Protein AF-A0ABD1FEE2-F1 (afdb_monomer)

Foldseek 3Di:
DVVVVVVVVVVLVPDPDPVLVVLVVVLVVVLVVLLCVLLVLLVVLLCLLLVLLVVVVVPDPDPVVCVVDPSRDPDDDPDPCCSVVVVVSSVVVNVVSVVVSVVVSVVLSVLLVLLSVLLSLLLSLLVLLLCQPVDPDPDSPVSLVVSVVSLVVSLVSLVVVQVVCQQVLLVVLVVLLVQLLVLLLCCVVDDDPSSNVSSVSSNVSSLSSLQSNLASQASQQVSLLSSLVSLVNHPLVPDDPVSVVSSVVSNVVSNDGRGHHNHPPGTRHNVVSVVSVVVSVVVNVVVVVVVVD

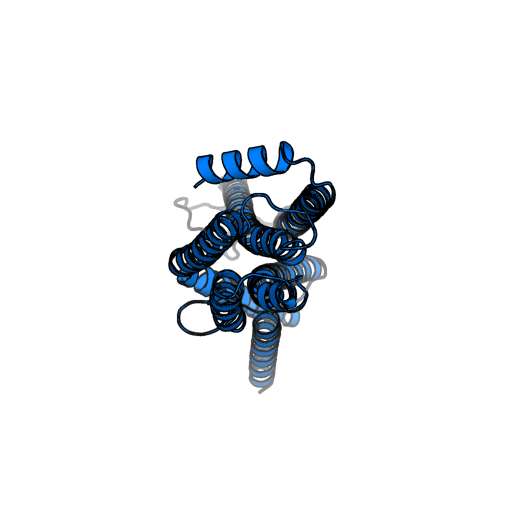Solvent-accessible surface area (backbone atoms only — not comparable to full-atom values): 15579 Å² total; per-residue (Å²): 108,69,72,59,51,52,53,53,48,49,53,53,69,70,45,87,54,60,68,59,47,51,52,50,53,50,49,52,51,48,50,51,51,53,40,48,52,53,43,48,39,51,49,52,30,51,50,42,50,53,48,50,39,51,53,53,56,78,66,48,92,55,64,70,56,58,80,81,41,65,75,81,63,89,71,93,67,98,62,93,60,57,69,86,40,45,71,60,53,52,52,51,51,54,49,51,52,51,51,52,53,51,52,52,41,52,54,50,41,50,52,49,46,53,31,45,50,53,20,45,53,34,49,48,48,23,54,56,43,37,50,38,67,74,58,96,60,96,54,64,61,64,55,48,51,53,54,50,51,54,51,51,52,50,55,51,48,52,50,50,50,28,73,73,39,13,60,59,48,33,50,50,53,51,51,43,46,52,51,37,34,51,34,57,50,51,64,74,72,62,87,48,72,69,58,49,55,34,41,52,34,46,40,52,34,39,52,50,52,46,46,54,53,16,43,32,30,31,43,24,25,55,27,36,34,45,37,25,57,18,52,73,68,18,47,50,87,85,48,56,71,68,56,41,54,52,52,51,53,52,34,64,52,20,70,57,62,51,64,35,34,33,47,98,77,47,66,41,22,55,66,50,36,54,50,48,52,51,51,32,51,51,51,46,53,54,52,54,56,61,74,75,108

Nearest PDB structures (foldseek):
  8v02-assembly1_D  TM=8.878E-01  e=2.868E-11  Aedes aegypti
  8z9z-assembly1_B  TM=7.670E-01  e=7.102E-09  Acyrthosiphon pisum
  8v00-assembly1_C  TM=7.796E-01  e=1.991E-08  Apocrypta bakeri
  7lid-assembly1_A  TM=8.614E-01  e=7.301E-08  Machilis hrabei
  8zdz-assembly1_A  TM=6.905E-01  e=7.931E-05  Drosophila mojavensis

Organism: Hypothenemus hampei (NCBI:txid57062)

Sequence (293 aa):
MFAHTMRNEEMIFSSDDYEIKAEYFRQAKYCRKVNILQCGSTTFSCVTFAAVALIQLFKADDMSIYKKQPFMHDIWYPFLSIENHMGVVVFTNLFVVCQGACFNSATQCTFIGLMIYSSMRFRLLHIKIKKFGLTPQENPLALLEELIVEHQDLLQFVKTLNERTKYVMLLEFLLNAVSLASGLLQLVMIKTITQLFSICAIILLQLIQIFVLAWSANEISVASLSIADAVATSNWIGQALMVKKLLLIVLMRAQVPVGLTAGPFFNMSTVTAVNTLKAAYTYVSFMMRNLQN

Radius of gyration: 25.37 Å; Cα contacts (8 Å, |Δi|>4): 247; chains: 1; bounding box: 64×36×79 Å

Mean predicted aligned error: 6.68 Å

pLDDT: mean 87.4, std 7.86, range [49.25, 95.94]

Secondary structure (DSSP, 8-state):
-HHHHHHHHHHHHHS--HHHHHHHHHHHHHHHHHHHHHHHHHHHHHHHHHHHHHHHHHT-S-GGGGGTS-SSS----S-S-SGGGHHHHHHHHHHHHHHHHHHHHHHHHHHHHHHHHHHHHHHHHHHHHHTTTTS--S-HHHHHHHHHHHHHHHHHHHHHHHHHHHHHHHHHHHHHHHHHHHHHHHHHT---HHHHHHHHHHHHHHHHHHHHHHHHHHHHHHHHHHHHHHHHHSS-TTS-HHHHHHHHHHHHHHTS----EETTTEE-SHHHHHHHHHHHHHHHHHHHHHHT-

InterPro domains:
  IPR004117 Olfactory receptor, insect [PF02949] (16-281)
  IPR004117 Olfactory receptor, insect [PTHR21137] (7-287)

Structure (mmCIF, N/CA/C/O backbone):
data_AF-A0ABD1FEE2-F1
#
_entry.id   AF-A0ABD1FEE2-F1
#
loop_
_atom_site.group_PDB
_atom_site.id
_atom_site.type_symbol
_atom_site.label_atom_id
_atom_site.label_alt_id
_atom_site.label_comp_id
_atom_site.label_asym_id
_atom_site.label_entity_id
_atom_site.label_seq_id
_atom_site.pdbx_PDB_ins_code
_atom_site.Cartn_x
_atom_site.Cartn_y
_atom_site.Cartn_z
_atom_site.occupancy
_atom_site.B_iso_or_equiv
_atom_site.auth_seq_id
_atom_site.auth_comp_id
_atom_site.auth_asym_id
_atom_site.auth_atom_id
_atom_site.pdbx_PDB_model_num
ATOM 1 N N . MET A 1 1 ? -21.126 -0.718 -0.052 1.00 55.97 1 MET A N 1
ATOM 2 C CA . MET A 1 1 ? -19.878 -0.151 0.510 1.00 55.97 1 MET A CA 1
ATOM 3 C C . MET A 1 1 ? -19.877 1.372 0.405 1.00 55.97 1 MET A C 1
ATOM 5 O O . MET A 1 1 ? -20.055 2.000 1.433 1.00 55.97 1 MET A O 1
ATOM 9 N N . PHE A 1 2 ? -19.824 1.969 -0.793 1.00 61.41 2 PHE A N 1
ATOM 10 C CA . PHE A 1 2 ? -19.803 3.436 -0.964 1.00 61.41 2 PHE A CA 1
ATOM 11 C C . PHE A 1 2 ? -20.973 4.191 -0.310 1.00 61.41 2 PHE A C 1
ATOM 13 O O . PHE A 1 2 ? -20.736 5.138 0.427 1.00 61.41 2 PHE A O 1
ATOM 20 N N . ALA A 1 3 ? -22.219 3.739 -0.485 1.00 66.81 3 ALA A N 1
ATOM 21 C CA . ALA A 1 3 ? -23.378 4.387 0.145 1.00 66.81 3 ALA A CA 1
ATOM 22 C C . ALA A 1 3 ? -23.333 4.360 1.688 1.00 66.81 3 ALA A C 1
ATOM 24 O O . ALA A 1 3 ? -23.773 5.297 2.345 1.00 66.81 3 ALA A O 1
ATOM 25 N N . HIS A 1 4 ? -22.765 3.299 2.267 1.00 69.06 4 HIS A N 1
ATOM 26 C CA . HIS A 1 4 ? -22.562 3.189 3.712 1.00 69.06 4 HIS A CA 1
ATOM 27 C C . HIS A 1 4 ? -21.450 4.138 4.187 1.00 69.06 4 HIS A C 1
ATOM 29 O O . HIS A 1 4 ? -21.591 4.798 5.209 1.00 69.06 4 HIS A O 1
ATOM 35 N N . THR A 1 5 ? -20.361 4.248 3.421 1.00 69.81 5 THR A N 1
ATOM 36 C CA . THR A 1 5 ? -19.283 5.209 3.689 1.00 69.81 5 THR A CA 1
ATOM 37 C C . THR A 1 5 ? -19.782 6.652 3.646 1.00 69.81 5 THR A C 1
ATOM 39 O O . THR A 1 5 ? -19.497 7.387 4.584 1.00 69.81 5 THR A O 1
ATOM 42 N N . MET A 1 6 ? -20.576 7.038 2.638 1.00 73.88 6 MET A N 1
ATOM 43 C CA . MET A 1 6 ? -21.118 8.402 2.554 1.00 73.88 6 MET A CA 1
ATOM 44 C C . MET A 1 6 ? -22.042 8.732 3.724 1.00 73.88 6 MET A C 1
ATOM 46 O O . MET A 1 6 ? -21.909 9.797 4.310 1.00 73.88 6 MET A O 1
ATOM 50 N N . ARG A 1 7 ? -22.916 7.801 4.127 1.00 75.75 7 ARG A N 1
ATOM 51 C CA . ARG A 1 7 ? -23.780 8.000 5.299 1.00 75.75 7 ARG A CA 1
ATOM 52 C C . ARG A 1 7 ? -22.965 8.213 6.576 1.00 75.75 7 ARG A C 1
ATOM 54 O O . ARG A 1 7 ? -23.287 9.079 7.379 1.00 75.75 7 ARG A O 1
ATOM 61 N N . ASN A 1 8 ? -21.892 7.444 6.760 1.00 73.56 8 ASN A N 1
ATOM 62 C CA . ASN A 1 8 ? -21.007 7.615 7.910 1.00 73.56 8 ASN A CA 1
ATOM 63 C C . ASN A 1 8 ? -20.266 8.955 7.875 1.00 73.56 8 ASN A C 1
ATOM 65 O O . ASN A 1 8 ? -20.105 9.583 8.916 1.00 73.56 8 ASN A O 1
ATOM 69 N N . GLU A 1 9 ? -19.826 9.398 6.699 1.00 77.50 9 GLU A N 1
ATOM 70 C CA . GLU A 1 9 ? -19.212 10.715 6.534 1.00 77.50 9 GLU A CA 1
ATOM 71 C C . GLU A 1 9 ? -20.209 11.838 6.826 1.00 77.50 9 GLU A C 1
ATOM 73 O O . GLU A 1 9 ? -19.878 12.745 7.585 1.00 77.50 9 GLU A O 1
ATOM 78 N N . GLU A 1 10 ? -21.443 11.749 6.324 1.00 78.38 10 GLU A N 1
ATOM 79 C CA . GLU A 1 10 ? -22.521 12.691 6.647 1.00 78.38 10 GLU A CA 1
ATOM 80 C C . GLU A 1 10 ? -22.760 12.772 8.158 1.00 78.38 10 GLU A C 1
ATOM 82 O O . GLU A 1 10 ? -22.791 13.877 8.696 1.00 78.38 10 GLU A O 1
ATOM 87 N N . MET A 1 11 ? -22.817 11.631 8.858 1.00 77.69 11 MET A N 1
ATOM 88 C CA . MET A 1 11 ? -22.951 11.596 10.322 1.00 77.69 11 MET A CA 1
ATOM 89 C C . MET A 1 11 ? -21.762 12.248 11.045 1.00 77.69 11 MET A C 1
ATOM 91 O O . MET A 1 11 ? -21.938 12.955 12.038 1.00 77.69 11 MET A O 1
ATOM 95 N N . ILE A 1 12 ? -20.536 12.048 10.554 1.00 78.62 12 ILE A N 1
ATOM 96 C CA . ILE A 1 12 ? -19.337 12.696 11.110 1.00 78.62 12 ILE A CA 1
ATOM 97 C C . ILE A 1 12 ? -19.406 14.214 10.897 1.00 78.62 12 ILE A C 1
ATOM 99 O O . ILE A 1 12 ? -19.104 14.983 11.814 1.00 78.62 12 ILE A O 1
ATOM 103 N N . PHE A 1 13 ? -19.828 14.667 9.715 1.00 76.75 13 PHE A N 1
ATOM 104 C CA . PHE A 1 13 ? -19.949 16.090 9.402 1.00 76.75 13 PHE A CA 1
ATOM 105 C C . PHE A 1 13 ? -21.094 16.773 10.151 1.00 76.75 13 PHE A C 1
ATOM 107 O O . PHE A 1 13 ? -20.938 17.937 10.533 1.00 76.75 13 PHE A O 1
ATOM 114 N N . SER A 1 14 ? -22.192 16.059 10.405 1.00 74.75 14 SER A N 1
ATOM 115 C CA . SER A 1 14 ? -23.328 16.555 11.183 1.00 74.75 14 SER A CA 1
ATOM 116 C C . SER A 1 14 ? -23.090 16.525 12.693 1.00 74.75 14 SER A C 1
ATOM 118 O O . SER A 1 14 ? -23.795 17.219 13.412 1.00 74.75 14 SER A O 1
ATOM 120 N N . SER A 1 15 ? -22.122 15.746 13.191 1.00 76.06 15 SER A N 1
ATOM 121 C CA . SER A 1 15 ? -21.786 15.721 14.624 1.00 76.06 15 SER A CA 1
ATOM 122 C C . SER A 1 15 ? -21.171 17.049 15.089 1.00 76.06 15 SER A C 1
ATOM 124 O O . SER A 1 15 ? -20.409 17.662 14.348 1.00 76.06 15 SER A O 1
ATOM 126 N N . ASP A 1 16 ? -21.434 17.500 16.315 1.00 75.44 16 ASP A N 1
ATOM 127 C CA . ASP A 1 16 ? -20.824 18.731 16.864 1.00 75.44 16 ASP A CA 1
ATOM 128 C C . ASP A 1 16 ? -19.404 18.515 17.429 1.00 75.44 16 ASP A C 1
ATOM 130 O O . ASP A 1 16 ? -18.725 19.454 17.851 1.00 75.44 16 ASP A O 1
ATOM 134 N N . ASP A 1 17 ? -18.902 17.278 17.396 1.00 83.12 17 ASP A N 1
ATOM 135 C CA . ASP A 1 17 ? -17.609 16.903 17.963 1.00 83.12 17 ASP A CA 1
ATOM 136 C C . ASP A 1 17 ? -16.425 17.398 17.109 1.00 83.12 17 ASP A C 1
ATOM 138 O O . ASP A 1 17 ? -15.971 16.744 16.162 1.00 83.12 17 ASP A O 1
ATOM 142 N N . TYR A 1 18 ? -15.857 18.545 17.497 1.00 86.75 18 TYR A N 1
ATOM 143 C CA . TYR A 1 18 ? -14.692 19.142 16.830 1.00 86.75 18 TYR A CA 1
ATOM 144 C C . TYR A 1 18 ? -13.496 18.181 16.726 1.00 86.75 18 TYR A C 1
ATOM 146 O O . TYR A 1 18 ? -12.835 18.126 15.691 1.00 86.75 18 TYR A O 1
ATOM 154 N N . GLU A 1 19 ? -13.225 17.393 17.770 1.00 88.69 1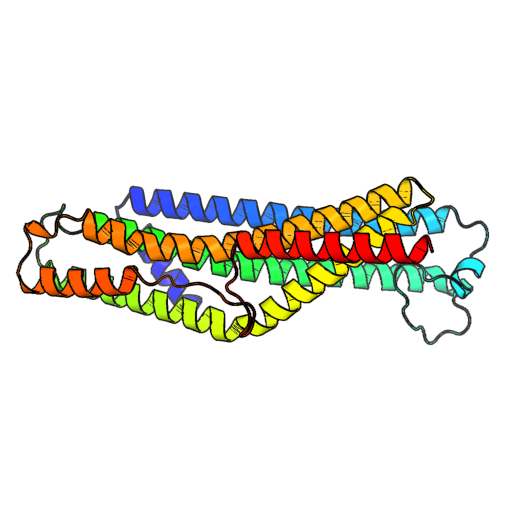9 GLU A N 1
ATOM 155 C CA . GLU A 1 19 ? -12.088 16.460 17.803 1.00 88.69 19 GLU A CA 1
ATOM 156 C C . GLU A 1 19 ? -12.212 15.345 16.751 1.00 88.69 19 GLU A C 1
ATOM 158 O O . GLU A 1 19 ? -11.232 15.014 16.082 1.00 88.69 19 GLU A O 1
ATOM 163 N N . ILE A 1 20 ? -13.426 14.819 16.541 1.00 88.12 20 ILE A N 1
ATOM 164 C CA . ILE A 1 20 ? -13.706 13.780 15.536 1.00 88.12 20 ILE A CA 1
ATOM 165 C C . ILE A 1 20 ? -13.505 14.357 14.130 1.00 88.12 20 ILE A C 1
ATOM 167 O O . ILE A 1 20 ? -12.818 13.751 13.304 1.00 88.12 20 ILE A O 1
ATOM 171 N N . LYS A 1 21 ? -14.030 15.564 13.868 1.00 88.94 21 LYS A N 1
ATOM 172 C CA . LYS A 1 21 ? -13.824 16.263 12.587 1.00 88.94 21 LYS A CA 1
ATOM 173 C C . LYS A 1 21 ? -12.347 16.556 12.336 1.00 88.94 21 LYS A C 1
ATOM 175 O O . LYS A 1 21 ? -11.855 16.328 11.230 1.00 88.94 21 LYS A O 1
ATOM 180 N N . ALA A 1 22 ? -11.628 17.045 13.345 1.00 90.75 22 ALA A N 1
ATOM 181 C CA . ALA A 1 22 ? -10.211 17.374 13.232 1.00 90.75 22 ALA A CA 1
ATOM 182 C C . ALA A 1 22 ? -9.365 16.138 12.886 1.00 90.75 22 ALA A C 1
ATOM 184 O O . ALA A 1 22 ? -8.540 16.207 11.968 1.00 90.75 22 ALA A O 1
ATOM 185 N N . GLU A 1 23 ? -9.597 15.003 13.554 1.00 90.50 23 GLU A N 1
ATOM 186 C CA . GLU A 1 23 ? -8.889 13.753 13.253 1.00 90.50 23 GLU A CA 1
ATOM 187 C C . GLU A 1 23 ? -9.256 13.218 11.860 1.00 90.50 23 GLU A C 1
ATOM 189 O O . GLU A 1 23 ? -8.364 12.835 11.100 1.00 90.50 23 GLU A O 1
ATOM 194 N N . TYR A 1 24 ? -10.530 13.289 11.459 1.00 91.06 24 TYR A N 1
ATOM 195 C CA . TYR A 1 24 ? -10.954 12.926 10.102 1.00 91.06 24 TYR A CA 1
ATOM 196 C C . TYR A 1 24 ? -10.220 13.749 9.033 1.00 91.06 24 TYR A C 1
ATOM 198 O O . TYR A 1 24 ? -9.593 13.192 8.128 1.00 91.06 24 TYR A O 1
ATOM 206 N N . PHE A 1 25 ? -10.212 15.082 9.156 1.00 91.62 25 PHE A N 1
ATOM 207 C CA . PHE A 1 25 ? -9.509 15.953 8.208 1.00 91.62 25 PHE A CA 1
ATOM 208 C C . PHE A 1 25 ? -7.998 15.722 8.208 1.00 91.62 25 PHE A C 1
ATOM 210 O O . PHE A 1 25 ? -7.358 15.825 7.155 1.00 91.62 25 PHE A O 1
ATOM 217 N N . ARG A 1 26 ? -7.406 15.406 9.364 1.00 93.75 26 ARG A N 1
ATOM 218 C CA . ARG A 1 26 ? -5.988 15.051 9.469 1.00 93.75 26 ARG A CA 1
ATOM 219 C C . ARG A 1 26 ? -5.683 13.784 8.673 1.00 93.75 26 ARG A C 1
ATOM 221 O O . ARG A 1 26 ? -4.753 13.805 7.864 1.00 93.75 26 ARG A O 1
ATOM 228 N N . GLN A 1 27 ? -6.475 12.728 8.847 1.00 92.88 27 GLN A N 1
ATOM 229 C CA . GLN A 1 27 ? -6.306 11.463 8.124 1.00 92.88 27 GLN A CA 1
ATOM 230 C C . GLN A 1 27 ? -6.594 11.609 6.625 1.00 92.88 27 GLN A C 1
ATOM 232 O O . GLN A 1 27 ? -5.844 11.085 5.804 1.00 92.88 27 GLN A O 1
ATOM 237 N N . ALA A 1 28 ? -7.594 12.402 6.236 1.00 91.69 28 ALA A N 1
ATOM 238 C CA . ALA A 1 28 ? -7.873 12.699 4.831 1.00 91.69 28 ALA A CA 1
ATOM 239 C C . ALA A 1 28 ? -6.706 13.445 4.155 1.00 91.69 28 ALA A C 1
ATOM 241 O O . ALA A 1 28 ? -6.273 13.083 3.057 1.00 91.69 28 ALA A O 1
ATOM 242 N N . LYS A 1 29 ? -6.129 14.453 4.828 1.00 94.56 29 LYS A N 1
ATOM 243 C CA . LYS A 1 29 ? -4.922 15.153 4.349 1.00 94.56 29 LYS A CA 1
ATOM 244 C C . LYS A 1 29 ? -3.721 14.213 4.267 1.00 94.56 29 LYS A C 1
ATOM 246 O O . LYS A 1 29 ? -2.945 14.317 3.319 1.00 94.56 29 LYS A O 1
ATOM 251 N N . TYR A 1 30 ? -3.564 13.316 5.239 1.00 94.38 30 TYR A N 1
ATOM 252 C CA . TYR A 1 30 ? -2.508 12.308 5.237 1.00 94.38 30 TYR A CA 1
ATOM 253 C C . TYR A 1 30 ? -2.651 11.347 4.048 1.00 94.38 30 TYR A C 1
ATOM 255 O O . TYR A 1 30 ? -1.721 11.243 3.252 1.00 94.38 30 TYR A O 1
ATOM 263 N N . CYS A 1 31 ? -3.835 10.763 3.846 1.00 95.00 31 CYS A N 1
ATOM 264 C CA . CYS A 1 31 ? -4.156 9.909 2.699 1.00 95.00 31 CYS A CA 1
ATOM 265 C C . CYS A 1 31 ? -3.844 10.603 1.367 1.00 95.00 31 CYS A C 1
ATOM 267 O O . CYS A 1 31 ? -3.144 10.054 0.516 1.00 95.00 31 CYS A O 1
ATOM 269 N N . ARG A 1 32 ? -4.269 11.865 1.214 1.00 94.94 32 ARG A N 1
ATOM 270 C CA . ARG A 1 32 ? -3.968 12.663 0.019 1.00 94.94 32 ARG A CA 1
ATOM 271 C C . ARG A 1 32 ? -2.463 12.838 -0.193 1.00 94.94 32 ARG A C 1
ATOM 273 O O . ARG A 1 32 ? -2.001 12.679 -1.317 1.00 94.94 32 ARG A O 1
ATOM 280 N N . LYS A 1 33 ? -1.694 13.160 0.852 1.00 95.44 33 LYS A N 1
ATOM 281 C CA . LYS A 1 33 ? -0.232 13.318 0.746 1.00 95.44 33 LYS A CA 1
ATOM 282 C C . LYS A 1 33 ? 0.457 12.016 0.344 1.00 95.44 33 LYS A C 1
ATOM 284 O O . LYS A 1 33 ? 1.310 12.050 -0.536 1.00 95.44 33 LYS A O 1
ATOM 289 N N . VAL A 1 34 ? 0.073 10.892 0.949 1.00 95.38 34 VAL A N 1
ATOM 290 C CA . VAL A 1 34 ? 0.635 9.570 0.630 1.00 95.38 34 VAL A CA 1
ATOM 291 C C . VAL A 1 34 ? 0.320 9.181 -0.817 1.00 95.38 34 VAL A C 1
ATOM 293 O O . VAL A 1 34 ? 1.223 8.790 -1.550 1.00 95.38 34 VAL A O 1
ATOM 296 N N . ASN A 1 35 ? -0.920 9.377 -1.272 1.00 94.38 35 ASN A N 1
ATOM 297 C CA . ASN A 1 35 ? -1.301 9.085 -2.656 1.00 94.38 35 ASN A CA 1
ATOM 298 C C . ASN A 1 35 ? -0.616 10.015 -3.670 1.00 94.38 35 ASN A C 1
ATOM 300 O O . ASN A 1 35 ? -0.200 9.556 -4.730 1.00 94.38 35 ASN A O 1
ATOM 304 N N . ILE A 1 36 ? -0.438 11.304 -3.350 1.00 94.75 36 ILE A N 1
ATOM 305 C CA . ILE A 1 36 ? 0.334 12.230 -4.198 1.00 94.75 36 ILE A CA 1
ATOM 306 C C . ILE A 1 36 ? 1.795 11.788 -4.285 1.00 94.75 36 ILE A C 1
ATOM 308 O O . ILE A 1 36 ? 2.352 11.781 -5.378 1.00 94.75 36 ILE A O 1
ATOM 312 N N . LEU A 1 37 ? 2.408 11.395 -3.163 1.00 94.25 37 LEU A N 1
ATOM 313 C CA . LEU A 1 37 ? 3.778 10.882 -3.145 1.00 94.25 37 LEU A CA 1
ATOM 314 C C . LEU A 1 37 ? 3.909 9.634 -4.028 1.00 94.25 37 LEU A C 1
ATOM 316 O O . LEU A 1 37 ? 4.824 9.560 -4.842 1.00 94.25 37 LEU A O 1
ATOM 320 N N . GLN A 1 38 ? 2.975 8.692 -3.898 1.00 92.25 38 GLN A N 1
ATOM 321 C CA . GLN A 1 38 ? 2.964 7.434 -4.644 1.00 92.25 38 GLN A CA 1
ATOM 322 C C . GLN A 1 38 ? 2.735 7.634 -6.151 1.00 92.25 38 GLN A C 1
ATOM 324 O O . GLN A 1 38 ? 3.416 7.036 -6.986 1.00 92.25 38 GLN A O 1
ATOM 329 N N . CYS A 1 39 ? 1.777 8.484 -6.518 1.00 93.88 39 CYS A N 1
ATOM 330 C CA . CYS A 1 39 ? 1.505 8.812 -7.915 1.00 93.88 39 CYS A CA 1
ATOM 331 C C . CYS A 1 39 ? 2.668 9.612 -8.526 1.00 93.88 39 CYS A C 1
ATOM 333 O O . CYS A 1 39 ? 3.107 9.332 -9.642 1.00 93.88 39 CYS A O 1
ATOM 335 N N . GLY A 1 40 ? 3.226 10.559 -7.765 1.00 93.62 40 GLY A N 1
ATOM 336 C CA . GLY A 1 40 ? 4.375 11.365 -8.168 1.00 93.62 40 GLY A CA 1
ATOM 337 C C . GLY A 1 40 ? 5.635 10.531 -8.390 1.00 93.62 40 GLY A C 1
ATOM 338 O O . GLY A 1 40 ? 6.293 10.702 -9.413 1.00 93.62 40 GLY A O 1
ATOM 339 N N . SER A 1 41 ? 5.945 9.585 -7.497 1.00 92.50 41 SER A N 1
ATOM 340 C CA . SER A 1 41 ? 7.095 8.685 -7.658 1.00 92.50 41 SER A CA 1
ATOM 341 C C . SER A 1 41 ? 6.932 7.763 -8.868 1.00 92.50 41 SER A C 1
ATOM 343 O O . SER A 1 41 ? 7.877 7.591 -9.640 1.00 92.50 41 SER A O 1
ATOM 345 N N . THR A 1 42 ? 5.726 7.226 -9.083 1.00 92.31 42 THR A N 1
ATOM 346 C CA . THR A 1 42 ? 5.422 6.361 -10.236 1.00 92.31 42 THR A CA 1
ATOM 347 C C . THR A 1 42 ? 5.541 7.139 -11.547 1.00 92.31 42 THR A C 1
ATOM 349 O O . THR A 1 42 ? 6.190 6.680 -12.486 1.00 92.31 42 THR A O 1
ATOM 352 N N . THR A 1 43 ? 4.992 8.357 -11.591 1.00 92.19 43 THR A N 1
ATOM 353 C CA . THR A 1 43 ? 5.080 9.247 -12.759 1.00 92.19 43 THR A CA 1
ATOM 354 C C . THR A 1 43 ? 6.525 9.643 -13.041 1.00 92.19 43 THR A C 1
ATOM 356 O O . THR A 1 43 ? 6.968 9.559 -14.182 1.00 92.19 43 THR A O 1
ATOM 359 N N . PHE A 1 44 ? 7.291 10.012 -12.010 1.00 93.06 44 PHE A N 1
ATOM 360 C CA . PHE A 1 44 ? 8.703 10.357 -12.153 1.00 93.06 44 PHE A CA 1
ATOM 361 C C . PHE A 1 44 ? 9.505 9.197 -12.751 1.00 93.06 44 PHE A C 1
ATOM 363 O O . PHE A 1 44 ? 10.181 9.390 -13.757 1.00 93.06 44 PHE A O 1
ATOM 370 N N . SER A 1 45 ? 9.374 7.983 -12.207 1.00 91.38 45 SER A N 1
ATOM 371 C CA . SER A 1 45 ? 10.076 6.804 -12.733 1.00 91.38 45 SER A CA 1
ATOM 372 C C . SER A 1 45 ? 9.649 6.432 -14.157 1.00 91.38 45 SER A C 1
ATOM 374 O O . SER A 1 45 ? 10.463 5.957 -14.945 1.00 91.38 45 SER A O 1
ATOM 376 N N . CYS A 1 46 ? 8.374 6.622 -14.497 1.00 90.88 46 CYS A N 1
ATOM 377 C CA . CYS A 1 46 ? 7.854 6.376 -15.840 1.00 90.88 46 CYS A CA 1
ATOM 378 C C . CYS A 1 46 ? 8.444 7.366 -16.855 1.00 90.88 46 CYS A C 1
ATOM 380 O O . CYS A 1 46 ? 8.884 6.978 -17.937 1.00 90.88 46 CYS A O 1
ATOM 382 N N . VAL A 1 47 ? 8.487 8.650 -16.490 1.00 91.12 47 VAL A N 1
ATOM 383 C CA . VAL A 1 47 ? 9.046 9.715 -17.329 1.00 91.12 47 VAL A CA 1
ATOM 384 C C . VAL A 1 47 ? 10.546 9.524 -17.523 1.00 91.12 47 VAL A C 1
ATOM 386 O O . VAL A 1 47 ? 11.023 9.689 -18.641 1.00 91.12 47 VAL A O 1
ATOM 389 N N . THR A 1 48 ? 11.299 9.140 -16.487 1.00 90.00 48 THR A N 1
ATOM 390 C CA . THR A 1 48 ? 12.743 8.890 -16.631 1.00 90.00 48 THR A CA 1
ATOM 391 C C . THR A 1 48 ? 13.030 7.711 -17.553 1.00 90.00 48 THR A C 1
ATOM 393 O O . THR A 1 48 ? 13.878 7.837 -18.438 1.00 90.00 48 THR A O 1
ATOM 396 N N . PHE A 1 49 ? 12.284 6.611 -17.412 1.00 87.25 49 PHE A N 1
ATOM 397 C CA . PHE A 1 49 ? 12.402 5.448 -18.292 1.00 87.25 49 PHE A CA 1
ATOM 398 C C . PHE A 1 49 ? 12.102 5.809 -19.755 1.00 87.25 49 PHE A C 1
ATOM 400 O O . PHE A 1 49 ? 12.907 5.524 -20.645 1.00 87.25 49 PHE A O 1
ATOM 407 N N . ALA A 1 50 ? 10.995 6.518 -20.001 1.00 89.25 50 ALA A N 1
ATOM 408 C CA . ALA A 1 50 ? 10.622 6.952 -21.344 1.00 89.25 50 ALA A CA 1
ATOM 409 C C . ALA A 1 50 ? 11.633 7.947 -21.944 1.00 89.25 50 ALA A C 1
ATOM 411 O O . ALA A 1 50 ? 12.014 7.827 -23.109 1.00 89.25 50 ALA A O 1
ATOM 412 N N . ALA A 1 51 ? 12.108 8.908 -21.146 1.00 89.44 51 ALA A N 1
ATOM 413 C CA . ALA A 1 51 ? 13.073 9.913 -21.580 1.00 89.44 51 ALA A CA 1
ATOM 414 C C . ALA A 1 51 ? 14.416 9.287 -21.970 1.00 89.44 51 ALA A C 1
ATOM 416 O O . ALA A 1 51 ? 14.980 9.657 -22.998 1.00 89.44 51 ALA A O 1
ATOM 417 N N . VAL A 1 52 ? 14.926 8.320 -21.198 1.00 87.56 52 VAL A N 1
ATOM 418 C CA . VAL A 1 52 ? 16.186 7.647 -21.544 1.00 87.56 52 VAL A CA 1
ATOM 419 C C . VAL A 1 52 ? 16.063 6.866 -22.842 1.00 87.56 52 VAL A C 1
ATOM 421 O O . VAL A 1 52 ? 16.954 6.978 -23.679 1.00 87.56 52 VAL A O 1
ATOM 424 N N . ALA A 1 53 ? 14.966 6.146 -23.061 1.00 85.56 53 ALA A N 1
ATOM 425 C CA . ALA A 1 53 ? 14.751 5.439 -24.320 1.00 85.56 53 ALA A CA 1
ATOM 426 C C . ALA A 1 53 ? 14.647 6.392 -25.525 1.00 85.56 53 ALA A C 1
ATOM 428 O O . ALA A 1 53 ? 15.259 6.139 -26.561 1.00 85.56 53 ALA A O 1
ATOM 429 N N . LEU A 1 54 ? 13.969 7.536 -25.379 1.00 86.94 54 LEU A N 1
ATOM 430 C CA . LEU A 1 54 ? 13.925 8.565 -26.424 1.00 86.94 54 LEU A CA 1
ATOM 431 C C . LEU A 1 54 ? 15.305 9.181 -26.694 1.00 86.94 54 LEU A C 1
ATOM 433 O O . LEU A 1 54 ? 15.668 9.375 -27.849 1.00 86.94 54 LEU A O 1
ATOM 437 N N . ILE A 1 55 ? 16.108 9.448 -25.659 1.00 87.00 55 ILE A N 1
ATOM 438 C CA . ILE A 1 55 ? 17.485 9.941 -25.832 1.00 87.00 55 ILE A CA 1
ATOM 439 C C . ILE A 1 55 ? 18.337 8.921 -26.597 1.00 87.00 55 ILE A C 1
ATOM 441 O O . ILE A 1 55 ? 19.137 9.323 -27.439 1.00 87.00 55 ILE A O 1
ATOM 445 N N . GLN A 1 56 ? 18.176 7.623 -26.322 1.00 82.62 56 GLN A N 1
ATOM 446 C CA . GLN A 1 56 ? 18.868 6.573 -27.078 1.00 82.62 56 GLN A CA 1
ATOM 447 C C . GLN A 1 56 ? 18.399 6.533 -28.539 1.00 82.62 56 GLN A C 1
ATOM 449 O O . GLN A 1 56 ? 19.237 6.360 -29.415 1.00 82.62 56 GLN A O 1
ATOM 454 N N . LEU A 1 57 ? 17.108 6.781 -28.810 1.00 84.31 57 LEU A N 1
ATOM 455 C CA . LEU A 1 57 ? 16.583 6.906 -30.178 1.00 84.31 57 LEU A CA 1
ATOM 456 C C . LEU A 1 57 ? 17.252 8.037 -30.948 1.00 84.31 57 LEU A C 1
ATOM 458 O O . LEU A 1 57 ? 17.731 7.835 -32.055 1.00 84.31 57 LEU A O 1
ATOM 462 N N . PHE A 1 58 ? 17.278 9.235 -30.360 1.00 84.31 58 PHE A N 1
ATOM 463 C CA . PHE A 1 58 ? 17.810 10.426 -31.023 1.00 84.31 58 PHE A CA 1
ATOM 464 C C . PHE A 1 58 ? 19.327 10.370 -31.221 1.00 84.31 58 PHE A C 1
ATOM 466 O O . PHE A 1 58 ? 19.851 11.096 -32.058 1.00 84.31 58 PHE A O 1
ATOM 473 N N . LYS A 1 59 ? 20.030 9.536 -30.448 1.00 82.69 59 LYS A N 1
ATOM 474 C CA . LYS A 1 59 ? 21.471 9.290 -30.592 1.00 82.69 59 LYS A CA 1
ATOM 475 C C . LYS A 1 59 ? 21.806 8.121 -31.519 1.00 82.69 59 LYS A C 1
ATOM 477 O O . LYS A 1 59 ? 22.987 7.891 -31.762 1.00 82.69 59 LYS A O 1
ATOM 482 N N . ALA A 1 60 ? 20.820 7.355 -31.978 1.00 79.75 60 ALA A N 1
ATOM 483 C CA . ALA A 1 60 ? 21.068 6.229 -32.863 1.00 79.75 60 ALA A CA 1
ATOM 484 C C . ALA A 1 60 ? 21.339 6.737 -34.287 1.00 79.75 60 ALA A C 1
ATOM 486 O O . ALA A 1 60 ? 20.427 7.212 -34.958 1.00 79.75 60 ALA A O 1
ATOM 487 N N . ASP A 1 61 ? 22.588 6.613 -34.745 1.00 72.00 61 ASP A N 1
ATOM 488 C CA . ASP A 1 61 ? 22.977 6.945 -36.125 1.00 72.00 61 ASP A CA 1
ATOM 489 C C . ASP A 1 61 ? 22.362 5.976 -37.157 1.00 72.00 61 ASP A C 1
ATOM 491 O O . ASP A 1 61 ? 22.136 6.355 -38.304 1.00 72.00 61 ASP A O 1
ATOM 495 N N . ASP A 1 62 ? 22.060 4.734 -36.751 1.00 76.06 62 ASP A N 1
ATOM 496 C CA . ASP A 1 62 ? 21.402 3.721 -37.583 1.00 76.06 62 ASP A CA 1
ATOM 497 C C . ASP A 1 62 ? 20.274 3.014 -36.810 1.00 76.06 62 ASP A C 1
ATOM 499 O O . ASP A 1 62 ? 20.468 2.466 -35.720 1.00 76.06 62 ASP A O 1
ATOM 503 N N . MET A 1 63 ? 19.080 2.993 -37.403 1.00 72.19 63 MET A N 1
ATOM 504 C CA . MET A 1 63 ? 17.887 2.358 -36.837 1.00 72.19 63 MET A CA 1
ATOM 505 C C . MET A 1 63 ? 17.949 0.825 -36.863 1.00 72.19 63 MET A C 1
ATOM 507 O O . MET A 1 63 ? 17.165 0.171 -36.170 1.00 72.19 63 MET A O 1
ATOM 511 N N . SER A 1 64 ? 18.900 0.235 -37.595 1.00 71.94 64 SER A N 1
ATOM 512 C CA . SER A 1 64 ? 19.110 -1.218 -37.640 1.00 71.94 64 SER A CA 1
ATOM 513 C C . SER A 1 64 ? 19.492 -1.836 -36.288 1.00 71.94 64 SER A C 1
ATOM 515 O O . SER A 1 64 ? 19.278 -3.032 -36.059 1.00 71.94 64 SER A O 1
ATOM 517 N N . ILE A 1 65 ? 19.963 -1.017 -35.339 1.00 74.50 65 ILE A N 1
ATOM 518 C CA . ILE A 1 65 ? 20.225 -1.411 -33.946 1.00 74.50 65 ILE A CA 1
ATOM 519 C C . ILE A 1 65 ? 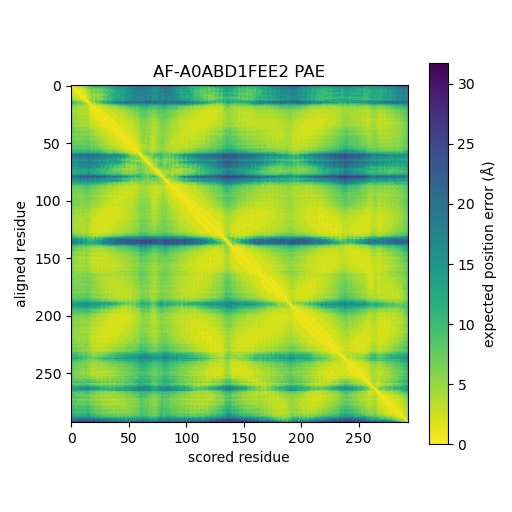18.965 -2.019 -33.307 1.00 74.50 65 ILE A C 1
ATOM 521 O O . ILE A 1 65 ? 19.058 -3.011 -32.576 1.00 74.50 65 ILE A O 1
ATOM 525 N N . TYR A 1 66 ? 17.779 -1.508 -33.655 1.00 73.44 66 TYR A N 1
ATOM 526 C CA . TYR A 1 66 ? 16.504 -1.953 -33.088 1.00 73.44 66 TYR A CA 1
ATOM 527 C C . TYR A 1 66 ? 15.979 -3.283 -33.647 1.00 73.44 66 TYR A C 1
ATOM 529 O O . TYR A 1 66 ? 14.987 -3.809 -33.148 1.00 73.44 66 TYR A O 1
ATOM 537 N N . LYS A 1 67 ? 16.668 -3.893 -34.624 1.00 69.50 67 LYS A N 1
ATOM 538 C CA . LYS A 1 67 ? 16.463 -5.314 -34.964 1.00 69.50 67 LYS A CA 1
ATOM 539 C C . LYS A 1 67 ? 17.081 -6.257 -33.931 1.00 69.50 67 LYS A C 1
ATOM 541 O O . LYS A 1 67 ? 16.650 -7.400 -33.825 1.00 69.50 67 LYS A O 1
ATOM 546 N N . LYS A 1 68 ? 18.121 -5.810 -33.214 1.00 71.25 68 LYS A N 1
ATOM 547 C CA . LYS A 1 68 ? 18.859 -6.617 -32.224 1.00 71.25 68 LYS A CA 1
ATOM 548 C C . LYS A 1 68 ? 18.553 -6.223 -30.782 1.00 71.25 68 LYS A C 1
ATOM 550 O O . LYS A 1 68 ? 18.725 -7.052 -29.894 1.00 71.25 68 LYS A O 1
ATOM 555 N N . GLN A 1 69 ? 18.156 -4.974 -30.540 1.00 72.12 69 GLN A N 1
ATOM 556 C CA . GLN A 1 69 ? 17.862 -4.455 -29.205 1.00 72.12 69 GLN A CA 1
ATOM 557 C C . GLN A 1 69 ? 16.448 -3.862 -29.145 1.00 72.12 69 GLN A C 1
ATOM 559 O O . GLN A 1 69 ? 16.095 -3.063 -30.010 1.00 72.12 69 GLN A O 1
ATOM 564 N N . PRO A 1 70 ? 15.636 -4.196 -28.128 1.00 74.56 70 PRO A N 1
ATOM 565 C CA . PRO A 1 70 ? 14.301 -3.624 -27.991 1.00 74.56 70 PRO A CA 1
ATOM 566 C C . PRO A 1 70 ? 14.358 -2.133 -27.619 1.00 74.56 70 PRO A C 1
ATOM 568 O O . PRO A 1 70 ? 15.219 -1.697 -26.856 1.00 74.56 70 PRO A O 1
ATOM 571 N N . PHE A 1 71 ? 13.409 -1.349 -28.144 1.00 68.69 71 PHE A N 1
ATOM 572 C CA . PHE A 1 71 ? 13.353 0.110 -27.978 1.00 68.69 71 PHE A CA 1
ATOM 573 C C . PHE A 1 71 ? 12.989 0.561 -26.544 1.00 68.69 71 PHE A C 1
ATOM 575 O O . PHE A 1 71 ? 13.434 1.615 -26.098 1.00 68.69 71 PHE A O 1
ATOM 582 N N . MET A 1 72 ? 12.226 -0.250 -25.802 1.00 79.19 72 MET A N 1
ATOM 583 C CA . MET A 1 72 ? 11.908 -0.081 -24.370 1.00 79.19 72 MET A CA 1
ATOM 584 C C . MET A 1 72 ? 11.518 -1.430 -23.768 1.00 79.19 72 MET A C 1
ATOM 586 O O . MET A 1 72 ? 12.136 -1.923 -22.825 1.00 79.19 72 MET A O 1
ATOM 590 N N . HIS A 1 73 ? 10.485 -2.024 -24.360 1.00 79.94 73 HIS A N 1
ATOM 591 C CA . HIS A 1 73 ? 9.994 -3.352 -24.056 1.00 79.94 73 HIS A CA 1
ATOM 592 C C . HIS A 1 73 ? 10.211 -4.248 -25.264 1.00 79.94 73 HIS A C 1
ATOM 594 O O . HIS A 1 73 ? 10.143 -3.797 -26.411 1.00 79.94 73 HIS A O 1
ATOM 600 N N . ASP A 1 74 ? 10.470 -5.521 -24.994 1.00 80.62 74 ASP A N 1
ATOM 601 C CA . ASP A 1 74 ? 10.508 -6.535 -26.034 1.00 80.62 74 ASP A CA 1
ATOM 602 C C . ASP A 1 74 ? 9.066 -6.926 -26.379 1.00 80.62 74 ASP A C 1
ATOM 604 O O . ASP A 1 74 ? 8.432 -7.728 -25.692 1.00 80.62 74 ASP A O 1
ATOM 608 N N . ILE A 1 75 ? 8.501 -6.233 -27.370 1.00 82.88 75 ILE A N 1
ATOM 609 C CA . ILE A 1 75 ? 7.135 -6.440 -27.851 1.00 82.88 75 ILE A CA 1
ATOM 610 C C . ILE A 1 75 ? 7.225 -7.069 -29.234 1.00 82.88 75 ILE A C 1
ATOM 612 O O . ILE A 1 75 ? 7.900 -6.549 -30.123 1.00 82.88 75 ILE A O 1
ATOM 616 N N . TRP A 1 76 ? 6.509 -8.175 -29.430 1.00 83.69 76 TRP A N 1
ATOM 617 C CA . TRP A 1 76 ? 6.404 -8.790 -30.744 1.00 83.69 76 TRP A CA 1
ATOM 618 C C . TRP A 1 76 ? 5.518 -7.950 -31.667 1.00 83.69 76 TRP A C 1
ATOM 620 O O . TRP A 1 76 ? 4.403 -7.569 -31.305 1.00 83.69 76 TRP A O 1
ATOM 630 N N . TYR A 1 77 ? 6.003 -7.714 -32.883 1.00 81.94 77 TYR A N 1
ATOM 631 C CA . TYR A 1 77 ? 5.284 -6.987 -33.919 1.00 81.94 77 TYR A CA 1
ATOM 632 C C . TYR A 1 77 ? 5.090 -7.859 -35.167 1.00 81.94 77 TYR A C 1
ATOM 634 O O . TYR A 1 77 ? 6.014 -8.569 -35.562 1.00 81.94 77 TYR A O 1
ATOM 642 N N . PRO A 1 78 ? 3.930 -7.774 -35.847 1.00 82.06 78 PRO A N 1
ATOM 643 C CA . PRO A 1 78 ? 3.641 -8.585 -37.031 1.00 82.06 78 PRO A CA 1
ATOM 644 C C . PRO A 1 78 ? 4.343 -8.098 -38.314 1.00 82.06 78 PRO A C 1
ATOM 646 O O . PRO A 1 78 ? 4.174 -8.706 -39.369 1.00 82.06 78 PRO A O 1
ATOM 649 N N . PHE A 1 79 ? 5.107 -7.000 -38.267 1.00 80.12 79 PHE A N 1
ATOM 650 C CA . PHE A 1 79 ? 5.819 -6.454 -39.426 1.00 80.12 79 PHE A CA 1
ATOM 651 C C . PHE A 1 79 ? 7.270 -6.947 -39.507 1.00 80.12 79 PHE A C 1
ATOM 653 O O . PHE A 1 79 ? 8.021 -6.882 -38.540 1.00 80.12 79 PHE A O 1
ATOM 660 N N . LEU A 1 80 ? 7.687 -7.375 -40.705 1.00 69.31 80 LEU A N 1
ATOM 661 C CA . LEU A 1 80 ? 9.046 -7.863 -40.993 1.00 69.31 80 LEU A CA 1
ATOM 662 C C . LEU A 1 80 ? 10.112 -6.750 -40.988 1.00 69.31 80 LEU A C 1
ATOM 664 O O . LEU A 1 80 ? 11.282 -7.022 -40.730 1.00 69.31 80 LEU A O 1
ATOM 668 N N . SER A 1 81 ? 9.721 -5.501 -41.276 1.00 72.19 81 SER A N 1
ATOM 669 C CA . SER A 1 81 ? 10.629 -4.346 -41.302 1.00 72.19 81 SER A CA 1
ATOM 670 C C . SER A 1 81 ? 10.269 -3.339 -40.210 1.00 72.19 81 SER A C 1
ATOM 672 O O . SER A 1 81 ? 9.448 -2.438 -40.411 1.00 72.19 81 SER A O 1
ATOM 674 N N . ILE A 1 82 ? 10.886 -3.532 -39.040 1.00 73.69 82 ILE A N 1
ATOM 675 C CA . ILE A 1 82 ? 10.760 -2.670 -37.854 1.00 73.69 82 ILE A CA 1
ATOM 676 C C . ILE A 1 82 ? 11.307 -1.262 -38.145 1.00 73.69 82 ILE A C 1
ATOM 678 O O . ILE A 1 82 ? 10.693 -0.273 -37.755 1.00 73.69 82 ILE A O 1
ATOM 682 N N . GLU A 1 83 ? 12.392 -1.172 -38.920 1.00 71.81 83 GLU A N 1
ATOM 683 C CA . GLU A 1 83 ? 13.078 0.076 -39.293 1.00 71.81 83 GLU A CA 1
ATOM 684 C C . GLU A 1 83 ? 12.144 1.074 -39.999 1.00 71.81 83 GLU A C 1
ATOM 686 O O . GLU A 1 83 ? 12.125 2.257 -39.665 1.00 71.81 83 GLU A O 1
ATOM 691 N N . ASN A 1 84 ? 11.301 0.590 -40.916 1.00 74.75 84 ASN A N 1
ATOM 692 C CA . ASN A 1 84 ? 10.387 1.442 -41.685 1.00 74.75 84 ASN A CA 1
ATOM 693 C C . ASN A 1 84 ? 9.170 1.917 -40.871 1.00 74.75 84 ASN A C 1
ATOM 695 O O . ASN A 1 84 ? 8.494 2.861 -41.273 1.00 74.75 84 ASN A O 1
ATOM 699 N N . HIS A 1 85 ? 8.884 1.280 -39.730 1.00 81.81 85 HIS A N 1
ATOM 700 C CA . HIS A 1 85 ? 7.708 1.552 -38.896 1.00 81.81 85 HIS A CA 1
ATOM 701 C C . HIS A 1 85 ? 8.080 2.001 -37.477 1.00 81.81 85 HIS A C 1
ATOM 703 O O . HIS A 1 85 ? 7.262 1.907 -36.558 1.00 81.81 85 HIS A O 1
ATOM 709 N N . MET A 1 86 ? 9.288 2.545 -37.285 1.00 81.62 86 MET A N 1
ATOM 710 C CA . MET A 1 86 ? 9.779 2.965 -35.967 1.00 81.62 86 MET A CA 1
ATOM 711 C C . MET A 1 86 ? 8.847 3.958 -35.259 1.00 81.62 86 MET A C 1
ATOM 713 O O . MET A 1 86 ? 8.676 3.867 -34.048 1.00 81.62 86 MET A O 1
ATOM 717 N N . GLY A 1 87 ? 8.162 4.846 -35.988 1.00 83.25 87 GLY A N 1
ATOM 718 C CA . GLY A 1 87 ? 7.167 5.746 -35.389 1.00 83.25 87 GLY A CA 1
ATOM 719 C C . GLY A 1 87 ? 6.011 5.006 -34.697 1.00 83.25 87 GLY A C 1
ATOM 720 O O . GLY A 1 87 ? 5.601 5.384 -33.600 1.00 83.25 87 GLY A O 1
ATOM 721 N N . VAL A 1 88 ? 5.532 3.904 -35.286 1.00 85.50 88 VAL A N 1
ATOM 722 C CA . VAL A 1 88 ? 4.468 3.061 -34.710 1.00 85.50 88 VAL A CA 1
ATOM 723 C C . VAL A 1 88 ? 4.985 2.290 -33.495 1.00 85.50 88 VAL A C 1
ATOM 725 O O . VAL A 1 88 ? 4.281 2.185 -32.488 1.00 85.50 88 VAL A O 1
ATOM 728 N N . VAL A 1 89 ? 6.226 1.795 -33.553 1.00 85.75 89 VAL A N 1
ATOM 729 C CA . VAL A 1 89 ? 6.895 1.114 -32.428 1.00 85.75 89 VAL A CA 1
ATOM 730 C C . VAL A 1 89 ? 7.014 2.051 -31.227 1.00 85.75 89 VAL A C 1
ATOM 732 O O . VAL A 1 89 ? 6.631 1.681 -30.114 1.00 85.75 89 VAL A O 1
ATOM 735 N N . VAL A 1 90 ? 7.498 3.275 -31.455 1.00 87.81 90 VAL A N 1
ATOM 736 C CA . VAL A 1 90 ? 7.660 4.309 -30.423 1.00 87.81 90 VAL A CA 1
ATOM 737 C C . VAL A 1 90 ? 6.310 4.657 -29.804 1.00 87.81 90 VAL A C 1
ATOM 739 O O . VAL A 1 90 ? 6.172 4.619 -28.582 1.00 87.81 90 VAL A O 1
ATOM 742 N N . PHE A 1 91 ? 5.299 4.931 -30.634 1.00 88.62 91 PHE A N 1
ATOM 743 C CA . PHE A 1 91 ? 3.950 5.250 -30.167 1.00 88.62 91 PHE A CA 1
ATOM 744 C C . PHE A 1 91 ? 3.353 4.121 -29.318 1.00 88.62 91 PHE A C 1
ATOM 746 O O . PHE A 1 91 ? 2.860 4.369 -28.220 1.00 88.62 91 PHE A O 1
ATOM 753 N N . THR A 1 92 ? 3.453 2.875 -29.788 1.00 88.56 92 THR A N 1
ATOM 754 C CA . THR A 1 92 ? 2.901 1.707 -29.085 1.00 88.56 92 THR A CA 1
ATOM 755 C C . THR A 1 92 ? 3.585 1.489 -27.735 1.00 88.56 92 THR A C 1
ATOM 757 O O . THR A 1 92 ? 2.902 1.280 -26.736 1.00 88.56 92 THR A O 1
ATOM 760 N N . ASN A 1 93 ? 4.918 1.584 -27.669 1.00 89.06 93 ASN A N 1
ATOM 761 C CA . ASN A 1 93 ? 5.653 1.433 -26.407 1.00 89.06 93 ASN A CA 1
ATOM 762 C C . ASN A 1 93 ? 5.292 2.534 -25.402 1.00 89.06 93 ASN A C 1
ATOM 764 O O . ASN A 1 93 ? 4.986 2.231 -24.251 1.00 89.06 93 ASN A O 1
ATOM 768 N N . LEU A 1 94 ? 5.275 3.799 -25.834 1.00 90.62 94 LEU A N 1
ATOM 769 C CA . LEU A 1 94 ? 4.904 4.922 -24.967 1.00 90.62 94 LEU A CA 1
ATOM 770 C C . LEU A 1 94 ? 3.465 4.799 -24.457 1.00 90.62 94 LEU A C 1
ATOM 772 O O . LEU A 1 94 ? 3.199 5.080 -23.287 1.00 90.62 94 LEU A O 1
ATOM 776 N N . PHE A 1 95 ? 2.546 4.344 -25.311 1.00 91.00 95 PHE A N 1
ATOM 777 C CA . PHE A 1 95 ? 1.162 4.097 -24.927 1.00 91.00 95 PHE A CA 1
ATOM 778 C C . PHE A 1 95 ? 1.054 2.999 -23.861 1.00 91.00 95 PHE A C 1
ATOM 780 O O . PHE A 1 95 ? 0.414 3.213 -22.833 1.00 91.00 95 PHE A O 1
ATOM 787 N N . VAL A 1 96 ? 1.732 1.862 -24.056 1.00 90.06 96 VAL A N 1
ATOM 788 C CA . VAL A 1 96 ? 1.749 0.744 -23.095 1.00 90.06 96 VAL A CA 1
ATOM 789 C C . VAL A 1 96 ? 2.343 1.169 -21.751 1.00 90.06 96 VAL A C 1
ATOM 791 O O . VAL A 1 96 ? 1.766 0.868 -20.706 1.00 90.06 96 VAL A O 1
ATOM 794 N N . VAL A 1 97 ? 3.454 1.909 -21.763 1.00 89.88 97 VAL A N 1
ATOM 795 C CA . VAL A 1 97 ? 4.101 2.434 -20.550 1.00 89.88 97 VAL A CA 1
ATOM 796 C C . VAL A 1 97 ? 3.161 3.369 -19.787 1.00 89.88 97 VAL A C 1
ATOM 798 O O . VAL A 1 97 ? 2.979 3.213 -18.578 1.00 89.88 97 VAL A O 1
ATOM 801 N N . CYS A 1 98 ? 2.518 4.305 -20.489 1.00 90.88 98 CYS A N 1
ATOM 802 C CA . CYS A 1 98 ? 1.564 5.240 -19.896 1.00 90.88 98 CYS A CA 1
ATOM 803 C C . CYS A 1 98 ? 0.358 4.503 -19.295 1.00 90.88 98 CYS A C 1
ATOM 805 O O . CYS A 1 98 ? 0.008 4.715 -18.133 1.00 90.88 98 CYS A O 1
ATOM 807 N N . GLN A 1 99 ? -0.228 3.571 -20.052 1.00 92.38 99 GLN A N 1
ATOM 808 C CA . GLN A 1 99 ? -1.340 2.747 -19.591 1.00 92.38 99 GLN A CA 1
ATOM 809 C C . GLN A 1 99 ? -0.958 1.951 -18.335 1.00 92.38 99 GLN A C 1
ATOM 811 O O . GLN A 1 99 ? -1.679 1.997 -17.337 1.00 92.38 99 GLN A O 1
ATOM 816 N N . GLY A 1 100 ? 0.188 1.266 -18.351 1.00 90.38 100 GLY A N 1
ATOM 817 C CA . GLY A 1 100 ? 0.688 0.496 -17.212 1.00 90.38 100 GLY A CA 1
ATOM 818 C C . GLY A 1 100 ? 0.901 1.358 -15.968 1.00 90.38 100 GLY A C 1
ATOM 819 O O . GLY A 1 100 ? 0.445 0.997 -14.882 1.00 90.38 100 GLY A O 1
ATOM 820 N N . ALA A 1 101 ? 1.514 2.535 -16.123 1.00 90.69 101 ALA A N 1
ATOM 821 C CA . ALA A 1 101 ? 1.730 3.474 -15.025 1.00 90.69 101 ALA A CA 1
ATOM 822 C C . ALA A 1 101 ? 0.410 3.986 -14.424 1.00 90.69 101 ALA A C 1
ATOM 824 O O . ALA A 1 101 ? 0.280 4.055 -13.196 1.00 90.69 101 ALA A O 1
ATOM 825 N N . CYS A 1 102 ? -0.582 4.303 -15.263 1.00 91.69 102 CYS A N 1
ATOM 826 C CA . CYS A 1 102 ? -1.907 4.736 -14.820 1.00 91.69 102 CYS A CA 1
ATOM 827 C C . CYS A 1 102 ? -2.646 3.635 -14.053 1.00 91.69 102 CYS A C 1
ATOM 829 O O . CYS A 1 102 ? -3.143 3.897 -12.956 1.00 91.69 102 CYS A O 1
ATOM 831 N N . PHE A 1 103 ? -2.689 2.408 -14.587 1.00 91.88 103 PHE A N 1
ATOM 832 C CA . PHE A 1 103 ? -3.342 1.282 -13.912 1.00 91.88 103 PHE A CA 1
ATOM 833 C C . PHE A 1 103 ? -2.666 0.959 -12.582 1.00 91.88 103 PHE A C 1
ATOM 835 O O . PHE A 1 103 ? -3.349 0.882 -11.562 1.00 91.88 103 PHE A O 1
ATOM 842 N N . ASN A 1 104 ? -1.334 0.866 -12.566 1.00 90.25 104 ASN A N 1
ATOM 843 C CA . ASN A 1 104 ? -0.584 0.628 -11.338 1.00 90.25 104 ASN A CA 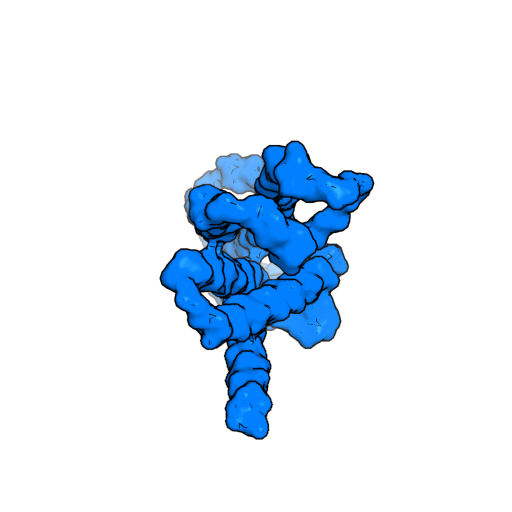1
ATOM 844 C C . ASN A 1 104 ? -0.875 1.703 -10.281 1.00 90.25 104 ASN A C 1
ATOM 846 O O . ASN A 1 104 ? -1.207 1.392 -9.138 1.00 90.25 104 ASN A O 1
ATOM 850 N N . SER A 1 105 ? -0.822 2.980 -10.674 1.00 91.56 105 SER A N 1
ATOM 851 C CA . SER A 1 105 ? -1.084 4.094 -9.758 1.00 91.56 105 SER A CA 1
ATOM 852 C C . SER A 1 105 ? -2.512 4.064 -9.217 1.00 91.56 105 SER A C 1
ATOM 854 O O . SER A 1 105 ? -2.708 4.261 -8.019 1.00 91.56 105 SER A O 1
ATOM 856 N N . ALA A 1 106 ? -3.508 3.787 -10.063 1.00 92.62 106 ALA A N 1
ATOM 857 C CA . ALA A 1 106 ? -4.905 3.715 -9.646 1.00 92.62 106 ALA A CA 1
ATOM 858 C C . ALA A 1 106 ? -5.135 2.577 -8.639 1.00 92.62 106 ALA A C 1
ATOM 860 O O . ALA A 1 106 ? -5.740 2.790 -7.583 1.00 92.62 106 ALA A O 1
ATOM 861 N N . THR A 1 107 ? -4.605 1.387 -8.927 1.00 91.19 107 THR A N 1
ATOM 862 C CA . THR A 1 107 ? -4.718 0.214 -8.054 1.00 91.19 107 THR A CA 1
ATOM 863 C C . THR A 1 107 ? -4.039 0.455 -6.707 1.00 91.19 107 THR A C 1
ATOM 865 O O . THR A 1 107 ? -4.662 0.264 -5.660 1.00 91.19 107 THR A O 1
ATOM 868 N N . GLN A 1 108 ? -2.808 0.968 -6.717 1.00 91.50 108 GLN A N 1
ATOM 869 C CA . GLN A 1 108 ? -2.050 1.279 -5.505 1.00 91.50 108 GLN A CA 1
ATOM 870 C C . GLN A 1 108 ? -2.731 2.348 -4.644 1.00 91.50 108 GLN A C 1
ATOM 872 O O . GLN A 1 108 ? -2.939 2.139 -3.448 1.00 91.50 108 GLN A O 1
ATOM 877 N N . CYS A 1 109 ? -3.160 3.464 -5.246 1.00 93.31 109 CYS A N 1
ATOM 878 C CA . CYS A 1 109 ? -3.883 4.520 -4.527 1.00 93.31 109 CYS A CA 1
ATOM 879 C C . CYS A 1 109 ? -5.186 4.003 -3.909 1.00 93.31 109 CYS A C 1
ATOM 881 O O . CYS A 1 109 ? -5.550 4.407 -2.804 1.00 93.31 109 CYS A O 1
ATOM 883 N N . THR A 1 110 ? -5.884 3.095 -4.597 1.00 92.38 110 THR A N 1
ATOM 884 C CA . THR A 1 110 ? -7.116 2.487 -4.080 1.00 92.38 110 THR A CA 1
ATOM 885 C C . THR A 1 110 ? -6.826 1.626 -2.854 1.00 92.38 110 THR A C 1
ATOM 887 O O . THR A 1 110 ? -7.502 1.761 -1.834 1.00 92.38 110 THR A O 1
ATOM 890 N N . PHE A 1 111 ? -5.796 0.778 -2.908 1.00 93.00 111 PHE A N 1
ATOM 891 C CA . PHE A 1 111 ? -5.415 -0.057 -1.770 1.00 93.00 111 PHE A CA 1
ATOM 892 C C . PHE A 1 111 ? -4.937 0.763 -0.572 1.00 93.00 111 PHE A C 1
ATOM 894 O O . PHE A 1 111 ? -5.418 0.548 0.542 1.00 93.00 111 PHE A O 1
ATOM 901 N N . ILE A 1 112 ? -4.051 1.734 -0.794 1.00 94.38 112 ILE A N 1
ATOM 902 C CA . ILE A 1 112 ? -3.582 2.668 0.239 1.00 94.38 112 ILE A CA 1
ATOM 903 C C . ILE A 1 112 ? -4.762 3.428 0.847 1.00 94.38 112 ILE A C 1
ATOM 905 O O . ILE A 1 112 ? -4.890 3.490 2.069 1.00 94.38 112 ILE A O 1
ATOM 909 N N . GLY A 1 113 ? -5.669 3.934 0.010 1.00 94.69 113 GLY A N 1
ATOM 910 C CA . GLY A 1 113 ? -6.872 4.633 0.452 1.00 94.69 113 GLY A CA 1
ATOM 911 C C . GLY A 1 113 ? -7.759 3.776 1.355 1.00 94.69 113 GLY A C 1
ATOM 912 O O . GLY A 1 113 ? -8.151 4.232 2.427 1.00 94.69 113 GLY A O 1
ATOM 913 N N . LEU A 1 114 ? -8.026 2.522 0.978 1.00 93.81 114 LEU A N 1
ATOM 914 C CA . LEU A 1 114 ? -8.818 1.589 1.791 1.00 93.81 114 LEU A CA 1
ATOM 915 C C . LEU A 1 114 ? -8.135 1.240 3.120 1.00 93.81 114 LEU A C 1
ATOM 917 O O . LEU A 1 114 ? -8.804 1.145 4.153 1.00 93.81 114 LEU A O 1
ATOM 921 N N . MET A 1 115 ? -6.812 1.071 3.117 1.00 94.94 115 MET A N 1
ATOM 922 C CA . MET A 1 115 ? -6.048 0.792 4.333 1.00 94.94 115 MET A CA 1
ATOM 923 C C . MET A 1 115 ? -6.077 1.975 5.306 1.00 94.94 115 MET A C 1
ATOM 925 O O . MET A 1 115 ? -6.408 1.798 6.478 1.00 94.94 115 MET A O 1
ATOM 929 N N . ILE A 1 116 ? -5.815 3.189 4.813 1.00 94.75 116 ILE A N 1
ATOM 930 C CA . ILE A 1 116 ? -5.861 4.413 5.627 1.00 94.75 116 ILE A CA 1
ATOM 931 C C . ILE A 1 116 ? -7.291 4.707 6.096 1.00 94.75 116 ILE A C 1
ATOM 933 O O . ILE A 1 116 ? -7.496 5.133 7.228 1.00 94.75 116 ILE A O 1
ATOM 937 N N . TYR A 1 117 ? -8.302 4.437 5.269 1.00 93.12 117 TYR A N 1
ATOM 938 C CA . TYR A 1 117 ? -9.700 4.548 5.684 1.00 93.12 117 TYR A CA 1
ATOM 939 C C . TYR A 1 117 ? -10.024 3.599 6.848 1.00 93.12 117 TYR A C 1
ATOM 941 O O . TYR A 1 117 ? -10.675 4.000 7.813 1.00 93.12 117 TYR A O 1
ATOM 949 N N . SER A 1 118 ? -9.523 2.361 6.800 1.00 93.81 118 SER A N 1
ATOM 950 C CA . SER A 1 118 ? -9.695 1.381 7.882 1.00 93.81 118 SER A CA 1
ATOM 951 C C . SER A 1 118 ? -9.062 1.858 9.189 1.00 93.81 118 SER A C 1
ATOM 953 O O . SER A 1 118 ? -9.711 1.840 10.235 1.00 93.81 118 SER A O 1
ATOM 955 N N . SER A 1 119 ? -7.806 2.314 9.135 1.00 95.44 119 SER A N 1
ATOM 956 C CA . SER A 1 119 ? -7.097 2.809 10.320 1.00 95.44 119 SER A CA 1
ATOM 957 C C . SER A 1 119 ? -7.732 4.088 10.870 1.00 95.44 119 SER A C 1
ATOM 959 O O . SER A 1 119 ? -7.860 4.235 12.085 1.00 95.44 119 SER A O 1
ATOM 961 N N . MET A 1 120 ? -8.215 4.979 9.999 1.00 94.44 120 MET A N 1
ATOM 962 C CA . MET A 1 120 ? -8.965 6.174 10.386 1.00 94.44 120 MET A CA 1
ATOM 963 C C . MET A 1 120 ? -10.221 5.814 11.179 1.00 94.44 120 MET A C 1
ATOM 965 O O . MET A 1 120 ? -10.423 6.368 12.257 1.00 94.44 120 MET A O 1
ATOM 969 N N . ARG A 1 121 ? -11.029 4.848 10.724 1.00 92.81 121 ARG A N 1
ATOM 970 C CA . ARG A 1 121 ? -12.237 4.469 11.471 1.00 92.81 121 ARG A CA 1
ATOM 971 C C . ARG A 1 121 ? -11.921 3.883 12.849 1.00 92.81 121 ARG A C 1
ATOM 973 O O . ARG A 1 121 ? -12.631 4.190 13.801 1.00 92.81 121 ARG A O 1
ATOM 980 N N . PHE A 1 122 ? -10.840 3.112 12.989 1.00 95.44 122 PHE A N 1
ATOM 981 C CA . PHE A 1 122 ? -10.384 2.665 14.309 1.00 95.44 122 PHE A CA 1
ATOM 982 C C . PHE A 1 122 ? -9.967 3.832 15.213 1.00 95.44 122 PHE A C 1
ATOM 984 O O . PHE A 1 122 ? -10.318 3.846 16.390 1.00 95.44 122 PHE A O 1
ATOM 991 N N . ARG A 1 123 ? -9.284 4.847 14.669 1.00 95.19 123 ARG A N 1
ATOM 992 C CA . ARG A 1 123 ? -8.920 6.069 15.413 1.00 95.19 123 ARG A CA 1
ATOM 993 C C . ARG A 1 123 ? -10.148 6.878 15.839 1.00 95.19 123 ARG A C 1
ATOM 995 O O . ARG A 1 123 ? -10.177 7.385 16.957 1.00 95.19 123 ARG A O 1
ATOM 1002 N N . LEU A 1 124 ? -11.175 6.971 14.995 1.00 93.19 124 LEU A N 1
ATOM 1003 C CA . LEU A 1 124 ? -12.435 7.619 15.371 1.00 93.19 124 LEU A CA 1
ATOM 1004 C C . LEU A 1 124 ? -13.141 6.854 16.492 1.00 93.19 124 LEU A C 1
ATOM 1006 O O . LEU A 1 124 ? -13.559 7.460 17.478 1.00 93.19 124 LEU A O 1
ATOM 1010 N N . LEU A 1 125 ? -13.215 5.526 16.382 1.00 93.56 125 LEU A N 1
ATOM 1011 C CA . LEU A 1 125 ? -13.788 4.680 17.424 1.00 93.56 125 LEU A CA 1
ATOM 1012 C C . LEU A 1 125 ? -13.010 4.800 18.746 1.00 93.56 125 LEU A C 1
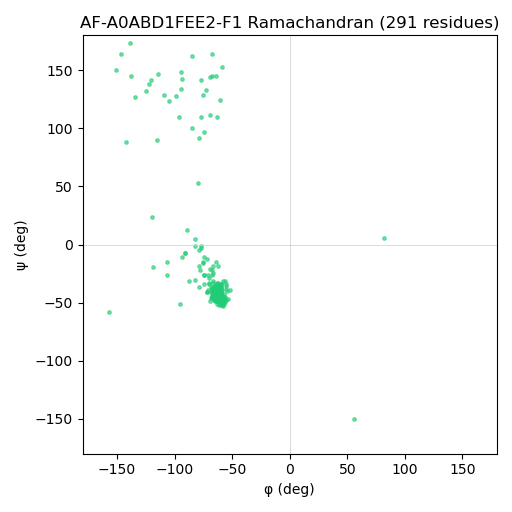ATOM 1014 O O . LEU A 1 125 ? -13.624 4.888 19.805 1.00 93.56 125 LEU A O 1
ATOM 1018 N N . HIS A 1 126 ? -11.678 4.889 18.693 1.00 94.69 126 HIS A N 1
ATOM 1019 C CA . HIS A 1 126 ? -10.839 5.168 19.862 1.00 94.69 126 HIS A CA 1
ATOM 1020 C C . HIS A 1 126 ? -11.268 6.465 20.569 1.00 94.69 126 HIS A C 1
ATOM 1022 O O . HIS A 1 126 ? -11.452 6.460 21.784 1.00 94.69 126 HIS A O 1
ATOM 1028 N N . ILE A 1 127 ? -11.477 7.563 19.831 1.00 92.69 127 ILE A N 1
ATOM 1029 C CA . ILE A 1 127 ? -11.919 8.845 20.412 1.00 92.69 127 ILE A CA 1
ATOM 1030 C C . ILE A 1 127 ? -13.308 8.702 21.048 1.00 92.69 127 ILE A C 1
ATOM 1032 O O . ILE A 1 127 ? -13.508 9.146 22.179 1.00 92.69 127 ILE A O 1
ATOM 1036 N N . LYS A 1 128 ? -14.254 8.049 20.359 1.00 91.38 128 LYS A N 1
ATOM 1037 C CA . LYS A 1 128 ? -15.613 7.825 20.879 1.00 91.38 128 LYS A CA 1
ATOM 1038 C C . LYS A 1 128 ? -15.606 7.013 22.180 1.00 91.38 128 LYS A C 1
ATOM 1040 O O . LYS A 1 128 ? -16.247 7.408 23.149 1.00 91.38 128 LYS A O 1
ATOM 1045 N N . ILE A 1 129 ? -14.837 5.922 22.228 1.00 92.00 129 ILE A N 1
ATOM 1046 C CA . ILE A 1 129 ? -14.697 5.076 23.425 1.00 92.00 129 ILE A CA 1
ATOM 1047 C C . ILE A 1 129 ? -14.000 5.838 24.553 1.00 92.00 129 ILE A C 1
ATOM 1049 O O . ILE A 1 129 ? -14.425 5.759 25.699 1.00 92.00 129 ILE A O 1
ATOM 1053 N N . LYS A 1 130 ? -12.958 6.615 24.255 1.00 91.44 130 LYS A N 1
ATOM 1054 C CA . LYS A 1 130 ? -12.258 7.404 25.275 1.00 91.44 130 LYS A CA 1
ATOM 1055 C C . LYS A 1 130 ? -13.176 8.445 25.926 1.00 91.44 130 LYS A C 1
ATOM 1057 O O . LYS A 1 130 ? -13.076 8.678 27.125 1.00 91.44 130 LYS A O 1
ATOM 1062 N N . LYS A 1 131 ? -14.087 9.040 25.148 1.00 88.12 131 LYS A N 1
ATOM 1063 C CA . LYS A 1 131 ? -15.118 9.978 25.629 1.00 88.12 131 LYS A CA 1
ATOM 1064 C C . LYS A 1 131 ? -16.264 9.303 26.389 1.00 88.12 131 LYS A C 1
ATOM 1066 O O . LYS A 1 131 ? -17.074 9.990 27.015 1.00 88.12 131 LYS A O 1
ATOM 1071 N N . PHE A 1 132 ? -16.345 7.975 26.359 1.00 86.00 132 PHE A N 1
ATOM 1072 C CA . PHE A 1 132 ? -17.401 7.228 27.023 1.00 86.00 132 PHE A CA 1
ATOM 1073 C C . PHE A 1 132 ? -17.382 7.473 28.541 1.00 86.00 132 PHE A C 1
ATOM 1075 O O . PHE A 1 132 ? -16.370 7.271 29.217 1.00 86.00 132 PHE A O 1
ATOM 1082 N N . GLY A 1 133 ? -18.518 7.927 29.078 1.00 76.75 133 GLY A N 1
ATOM 1083 C CA . GLY A 1 133 ? -18.692 8.222 30.502 1.00 76.75 133 GLY A CA 1
ATOM 1084 C C . GLY A 1 133 ? -18.168 9.585 30.976 1.00 76.75 133 GLY A C 1
ATOM 1085 O O . GLY A 1 133 ? -18.190 9.831 32.182 1.00 76.75 133 GLY A O 1
ATOM 1086 N N . LEU A 1 134 ? -17.698 10.460 30.077 1.00 78.38 134 LEU A N 1
ATOM 1087 C CA . LEU A 1 134 ? -17.351 11.858 30.398 1.00 78.38 134 LEU A CA 1
ATOM 1088 C C . LEU A 1 134 ? -18.550 12.807 30.277 1.00 78.38 134 LEU A C 1
ATOM 1090 O O . LEU A 1 134 ? -18.636 13.783 31.017 1.00 78.38 134 LEU A O 1
ATOM 1094 N N . THR A 1 135 ? -19.476 12.523 29.363 1.00 70.56 135 THR A N 1
ATOM 1095 C CA . THR A 1 135 ? -20.739 13.255 29.234 1.00 70.56 135 THR A CA 1
ATOM 1096 C C . THR A 1 135 ? -21.845 12.564 30.036 1.00 70.56 135 THR A C 1
ATOM 1098 O O . THR A 1 135 ? -21.878 11.331 30.085 1.00 70.56 135 THR A O 1
ATOM 1101 N N . PRO A 1 136 ? -22.759 13.317 30.678 1.00 66.62 136 PRO A N 1
ATOM 1102 C CA . PRO A 1 136 ? -23.959 12.738 31.270 1.00 66.62 136 PRO A CA 1
ATOM 1103 C C . PRO A 1 136 ? -24.809 12.139 30.146 1.00 66.62 136 PRO A C 1
ATOM 1105 O O . PRO A 1 136 ? -25.331 12.853 29.294 1.00 66.62 136 PRO A O 1
ATOM 1108 N N . GLN A 1 137 ? -24.876 10.811 30.106 1.00 67.56 137 GLN A N 1
ATOM 1109 C CA . GLN A 1 137 ? -25.596 10.063 29.080 1.00 67.56 137 GLN A CA 1
ATOM 1110 C C . GLN A 1 137 ? -26.959 9.645 29.628 1.00 67.56 137 GLN A C 1
ATOM 1112 O O . GLN A 1 137 ? -27.024 9.017 30.683 1.00 67.56 137 GLN A O 1
ATOM 1117 N N . GLU A 1 138 ? -28.033 9.949 28.894 1.00 67.81 138 GLU A N 1
ATOM 1118 C CA . GLU A 1 138 ? -29.388 9.493 29.241 1.00 67.81 138 GLU A CA 1
ATOM 1119 C C . GLU A 1 138 ? -29.490 7.958 29.228 1.00 67.81 138 GLU A C 1
ATOM 1121 O O . GLU A 1 138 ? -30.172 7.386 30.072 1.00 67.81 138 GLU A O 1
ATOM 1126 N N . ASN A 1 139 ? -28.767 7.284 28.319 1.00 81.94 139 ASN A N 1
ATOM 1127 C CA . ASN A 1 139 ? -28.714 5.821 28.214 1.00 81.94 139 ASN A CA 1
ATOM 1128 C C . ASN A 1 139 ? -27.298 5.310 27.859 1.00 81.94 139 ASN A C 1
ATOM 1130 O O . ASN A 1 139 ? -26.998 5.086 26.683 1.00 81.94 139 ASN A O 1
ATOM 1134 N N . PRO A 1 140 ? -26.420 5.060 28.851 1.00 82.88 140 PRO A N 1
ATOM 1135 C CA . PRO A 1 140 ? -25.044 4.611 28.604 1.00 82.88 140 PRO A CA 1
ATOM 1136 C C . PRO A 1 140 ? -24.957 3.204 27.992 1.00 82.88 140 PRO A C 1
ATOM 1138 O O . PRO A 1 140 ? -23.984 2.880 27.315 1.00 82.88 140 PRO A O 1
ATOM 1141 N N . LEU A 1 141 ? -25.973 2.361 28.209 1.00 86.62 141 LEU A N 1
ATOM 1142 C CA . LEU A 1 141 ? -26.040 1.016 27.630 1.00 86.62 141 LEU A CA 1
ATOM 1143 C C . LEU A 1 141 ? -26.263 1.051 26.114 1.00 86.62 141 LEU A C 1
ATOM 1145 O O . LEU A 1 141 ? -25.509 0.413 25.390 1.00 86.62 141 LEU A O 1
ATOM 1149 N N . ALA A 1 142 ? -27.237 1.833 25.639 1.00 87.62 142 ALA A N 1
ATOM 1150 C CA . ALA A 1 142 ? -27.547 1.932 24.212 1.00 87.62 142 ALA A CA 1
ATOM 1151 C C . ALA A 1 142 ? -26.361 2.493 23.410 1.00 87.62 142 ALA A C 1
ATOM 1153 O O . ALA A 1 142 ? -26.018 1.979 22.349 1.00 87.62 142 ALA A O 1
ATOM 1154 N N . LEU A 1 143 ? -25.678 3.503 23.959 1.00 87.69 143 LEU A N 1
ATOM 1155 C CA . LEU A 1 143 ? -24.493 4.073 23.324 1.00 87.69 143 LEU A CA 1
ATOM 1156 C C . LEU A 1 143 ? -23.318 3.085 23.311 1.00 87.69 143 LEU A C 1
ATOM 1158 O O . LEU A 1 143 ? -22.584 3.009 22.328 1.00 87.69 143 LEU A O 1
ATOM 1162 N N . LEU A 1 144 ? -23.140 2.289 24.372 1.00 90.38 144 LEU A N 1
ATOM 1163 C CA . LEU A 1 144 ? -22.129 1.234 24.367 1.00 90.38 144 LEU A CA 1
ATOM 1164 C C . LEU A 1 144 ? -22.440 0.151 23.325 1.00 90.38 144 LEU A C 1
ATOM 1166 O O . LEU A 1 144 ? -21.522 -0.312 22.651 1.00 90.38 144 LEU A O 1
ATOM 1170 N N . GLU A 1 145 ? -23.702 -0.251 23.180 1.00 90.56 145 GLU A N 1
ATOM 1171 C CA . GLU A 1 145 ? -24.114 -1.211 22.151 1.00 90.56 145 GLU A CA 1
ATOM 1172 C C . GLU A 1 145 ? -23.777 -0.702 20.745 1.00 90.56 145 GLU A C 1
ATOM 1174 O O . GLU A 1 145 ? -23.191 -1.446 19.960 1.00 90.56 145 GLU A O 1
ATOM 1179 N N . GLU A 1 146 ? -24.032 0.576 20.455 1.00 90.12 146 GLU A N 1
ATOM 1180 C CA . GLU A 1 146 ? -23.659 1.196 19.178 1.00 90.12 146 GLU A CA 1
ATOM 1181 C C . GLU A 1 146 ? -22.141 1.144 18.932 1.00 90.12 146 GLU A C 1
ATOM 1183 O O . GLU A 1 146 ? -21.696 0.742 17.855 1.00 90.12 146 GLU A O 1
ATOM 1188 N N . LEU A 1 147 ? -21.326 1.466 19.944 1.00 91.69 147 LEU A N 1
ATOM 1189 C CA . LEU A 1 147 ? -19.862 1.392 19.843 1.00 91.69 147 LEU A CA 1
ATOM 1190 C C . LEU A 1 147 ? -19.361 -0.044 19.639 1.00 91.69 147 LEU A C 1
ATOM 1192 O O . LEU A 1 147 ? -18.385 -0.264 18.918 1.00 91.69 147 LEU A O 1
ATOM 1196 N N . ILE A 1 148 ? -20.014 -1.029 20.262 1.00 94.12 148 ILE A N 1
ATOM 1197 C CA . ILE A 1 148 ? -19.686 -2.450 20.090 1.00 94.12 148 ILE A CA 1
ATOM 1198 C C . ILE A 1 148 ? -20.015 -2.903 18.670 1.00 94.12 148 ILE A C 1
ATOM 1200 O O . ILE A 1 148 ? -19.188 -3.576 18.052 1.00 94.12 148 ILE A O 1
ATOM 1204 N N . VAL A 1 149 ? -21.183 -2.529 18.143 1.00 93.62 149 VAL A N 1
ATOM 1205 C CA . VAL A 1 149 ? -21.573 -2.833 16.760 1.00 93.62 149 VAL A CA 1
ATOM 1206 C C . VAL A 1 149 ? -20.592 -2.184 15.785 1.00 93.62 149 VAL A C 1
ATOM 1208 O O . VAL A 1 149 ? -20.052 -2.872 14.921 1.00 93.62 149 VAL A O 1
ATOM 1211 N N . GLU A 1 150 ? -20.242 -0.909 15.986 1.00 92.19 150 GLU A N 1
ATOM 1212 C CA . GLU A 1 150 ? -19.248 -0.225 15.151 1.00 92.19 150 GLU A CA 1
ATOM 1213 C C . GLU A 1 150 ? -17.876 -0.920 15.206 1.00 92.19 150 GLU A C 1
ATOM 1215 O O . GLU A 1 150 ? -17.217 -1.083 14.174 1.00 92.19 150 GLU A O 1
ATOM 1220 N N . HIS A 1 151 ? -17.444 -1.382 16.384 1.00 95.19 151 HIS A N 1
ATOM 1221 C CA . HIS A 1 151 ? -16.211 -2.155 16.525 1.00 95.19 151 HIS A CA 1
ATOM 1222 C C . HIS A 1 151 ? -16.271 -3.478 15.750 1.00 95.19 151 HIS A C 1
ATOM 1224 O O . HIS A 1 151 ? -15.336 -3.803 15.018 1.00 95.19 151 HIS A O 1
ATOM 1230 N N . GLN A 1 152 ? -17.364 -4.233 15.869 1.00 95.00 152 GLN A N 1
ATOM 1231 C CA . GLN A 1 152 ? -17.548 -5.506 15.165 1.00 95.00 152 GLN A CA 1
ATOM 1232 C C . GLN A 1 152 ? -17.574 -5.322 13.645 1.00 95.00 152 GLN A C 1
ATOM 1234 O O . GLN A 1 152 ? -16.879 -6.054 12.931 1.00 95.00 152 GLN A O 1
ATOM 1239 N N . ASP A 1 153 ? -18.274 -4.299 13.159 1.00 92.56 153 ASP A N 1
ATOM 1240 C CA . ASP A 1 153 ? -18.317 -3.941 11.742 1.00 92.56 153 ASP A CA 1
ATOM 1241 C C . ASP A 1 153 ? -16.922 -3.617 11.201 1.00 92.56 153 ASP A C 1
ATOM 1243 O O . ASP A 1 153 ? -16.576 -4.001 10.082 1.00 92.56 153 ASP A O 1
ATOM 1247 N N . LEU A 1 154 ? -16.082 -2.941 11.991 1.00 93.62 154 LEU A N 1
ATOM 1248 C CA . LEU A 1 154 ? -14.696 -2.650 11.619 1.00 93.62 154 LEU A CA 1
ATOM 1249 C C . LEU A 1 154 ? -13.823 -3.896 11.549 1.00 93.62 154 LEU A C 1
ATOM 1251 O O . LEU A 1 154 ? -13.061 -4.065 10.593 1.00 93.62 154 LEU A O 1
ATOM 1255 N N . LEU A 1 155 ? -13.950 -4.790 12.529 1.00 95.38 155 LEU A N 1
ATOM 1256 C CA . LEU A 1 155 ? -13.244 -6.069 12.516 1.00 95.38 155 LEU A CA 1
ATOM 1257 C C . LEU A 1 155 ? -13.641 -6.893 11.282 1.00 95.38 155 LEU A C 1
ATOM 1259 O O . LEU A 1 155 ? -12.776 -7.447 10.599 1.00 95.38 155 LEU A O 1
ATOM 1263 N N . GLN A 1 156 ? -14.936 -6.941 10.960 1.00 94.81 156 GLN A N 1
ATOM 1264 C CA . GLN A 1 156 ? -15.443 -7.646 9.785 1.00 94.81 156 GLN A CA 1
ATOM 1265 C C . GLN A 1 156 ? -15.005 -6.978 8.478 1.00 94.81 156 GLN A C 1
ATOM 1267 O O . GLN A 1 156 ? -14.652 -7.677 7.523 1.00 94.81 156 GLN A O 1
ATOM 1272 N N . PHE A 1 157 ? -14.968 -5.646 8.434 1.00 92.88 157 PHE A N 1
ATOM 1273 C CA . PHE A 1 157 ? -14.479 -4.885 7.288 1.00 92.88 157 PHE A CA 1
ATOM 1274 C C . PHE A 1 157 ? -13.031 -5.238 6.958 1.00 92.88 157 PHE A C 1
ATOM 1276 O O . PHE A 1 157 ? -12.738 -5.610 5.823 1.00 92.88 157 PHE A O 1
ATOM 1283 N N . VAL A 1 158 ? -12.129 -5.181 7.945 1.00 94.69 158 VAL A N 1
ATOM 1284 C CA . VAL A 1 158 ? -10.710 -5.489 7.716 1.00 94.69 158 VAL A CA 1
ATOM 1285 C C . VAL A 1 158 ? -10.504 -6.967 7.404 1.00 94.69 158 VAL A C 1
ATOM 1287 O O . VAL A 1 158 ? -9.708 -7.292 6.525 1.00 94.69 158 VAL A O 1
ATOM 1290 N N . LYS A 1 159 ? -11.261 -7.872 8.038 1.00 94.06 159 LYS A N 1
ATOM 1291 C CA . LYS A 1 159 ? -11.232 -9.300 7.689 1.00 94.06 159 LYS A CA 1
ATOM 1292 C C . LYS A 1 159 ? -11.629 -9.529 6.229 1.00 94.06 159 LYS A C 1
ATOM 1294 O O . LYS A 1 159 ? -10.923 -10.227 5.507 1.00 94.06 159 LYS A O 1
ATOM 1299 N N . THR A 1 160 ? -12.708 -8.891 5.779 1.00 93.69 160 THR A N 1
ATOM 1300 C CA . THR A 1 160 ? -13.175 -8.975 4.388 1.00 93.69 160 THR A CA 1
ATOM 1301 C C . THR A 1 160 ? -12.156 -8.364 3.430 1.00 93.69 160 THR A C 1
ATOM 1303 O O . THR A 1 160 ? -11.854 -8.959 2.397 1.00 93.69 160 THR A O 1
ATOM 1306 N N . LEU A 1 161 ? -11.588 -7.205 3.778 1.00 93.12 161 LEU A N 1
ATOM 1307 C CA . LEU A 1 161 ? -10.527 -6.567 3.003 1.00 93.12 161 LEU A CA 1
ATOM 1308 C C . LEU A 1 161 ? -9.347 -7.528 2.836 1.00 93.12 161 LEU A C 1
ATOM 1310 O O . LEU A 1 161 ? -8.930 -7.771 1.709 1.00 93.12 161 LEU A O 1
ATOM 1314 N N . ASN A 1 162 ? -8.878 -8.141 3.924 1.00 94.38 162 ASN A N 1
ATOM 1315 C CA . ASN A 1 162 ? -7.777 -9.097 3.890 1.00 94.38 162 ASN A CA 1
ATOM 1316 C C . ASN A 1 162 ? -8.099 -10.329 3.034 1.00 94.38 162 ASN A C 1
ATOM 1318 O O . ASN A 1 162 ? -7.318 -10.714 2.173 1.00 94.38 162 ASN A O 1
ATOM 1322 N N . GLU A 1 163 ? -9.263 -10.951 3.220 1.00 93.44 163 GLU A N 1
ATOM 1323 C CA . GLU A 1 163 ? -9.646 -12.147 2.459 1.00 93.44 163 GLU A CA 1
ATOM 1324 C C . GLU A 1 163 ? -9.698 -11.895 0.949 1.00 93.44 163 GLU A C 1
ATOM 1326 O O . GLU A 1 163 ? -9.340 -12.783 0.171 1.00 93.44 163 GLU A O 1
ATOM 1331 N N . ARG A 1 164 ? -10.100 -10.687 0.538 1.00 92.69 164 ARG A N 1
ATOM 1332 C CA . ARG A 1 164 ? -10.191 -10.298 -0.873 1.00 92.69 164 ARG A CA 1
ATOM 1333 C C . ARG A 1 164 ? -8.862 -9.849 -1.467 1.00 92.69 164 ARG A C 1
ATOM 1335 O O . ARG A 1 164 ? -8.655 -10.057 -2.658 1.00 92.69 164 ARG A O 1
ATOM 1342 N N . THR A 1 165 ? -7.966 -9.258 -0.678 1.00 91.38 165 THR A N 1
ATOM 1343 C CA . THR A 1 165 ? -6.728 -8.657 -1.202 1.00 91.38 165 THR A CA 1
ATOM 1344 C C . THR A 1 165 ? -5.465 -9.453 -0.892 1.00 91.38 165 THR A C 1
ATOM 1346 O O . THR A 1 165 ? -4.468 -9.243 -1.574 1.00 91.38 165 THR A O 1
ATOM 1349 N N . LYS A 1 166 ? -5.481 -10.418 0.040 1.00 92.38 166 LYS A N 1
ATOM 1350 C CA . LYS A 1 166 ? -4.274 -11.131 0.513 1.00 92.38 166 LYS A CA 1
ATOM 1351 C C . LYS A 1 166 ? -3.404 -11.730 -0.594 1.00 92.38 166 LYS A C 1
ATOM 1353 O O . LYS A 1 166 ? -2.183 -11.683 -0.490 1.00 92.38 166 LYS A O 1
ATOM 1358 N N . TYR A 1 167 ? -4.002 -12.293 -1.646 1.00 91.94 167 TYR A N 1
ATOM 1359 C CA . TYR A 1 167 ? -3.248 -12.879 -2.763 1.00 91.94 167 TYR A CA 1
ATOM 1360 C C . TYR A 1 167 ? -2.724 -11.821 -3.734 1.00 91.94 167 TYR A C 1
ATOM 1362 O O . TYR A 1 167 ? -1.610 -11.954 -4.229 1.00 91.94 167 TYR A O 1
ATOM 1370 N N . VAL A 1 168 ? -3.497 -10.756 -3.963 1.00 91.31 168 VAL A N 1
ATOM 1371 C CA . VAL A 1 168 ? -3.064 -9.619 -4.785 1.00 91.31 168 VAL A CA 1
ATOM 1372 C C . VAL A 1 168 ? -1.889 -8.916 -4.112 1.00 91.31 168 VAL A C 1
ATOM 1374 O O . VAL A 1 168 ? -0.872 -8.685 -4.749 1.00 91.31 168 VAL A O 1
ATOM 1377 N N . MET A 1 169 ? -1.980 -8.678 -2.801 1.00 90.19 169 MET A N 1
ATOM 1378 C CA . MET A 1 169 ? -0.891 -8.118 -2.003 1.00 90.19 169 MET A CA 1
ATOM 1379 C C . MET A 1 169 ? 0.344 -9.019 -2.027 1.00 90.19 169 MET A C 1
ATOM 1381 O O . MET A 1 169 ? 1.452 -8.525 -2.187 1.00 90.19 169 MET A O 1
ATOM 1385 N N . LEU A 1 170 ? 0.177 -10.341 -1.916 1.00 89.94 170 LEU A N 1
ATOM 1386 C CA . LEU A 1 170 ? 1.304 -11.269 -2.031 1.00 89.94 170 LEU A CA 1
ATOM 1387 C C . LEU A 1 170 ? 2.014 -11.131 -3.383 1.00 89.94 170 LEU A C 1
ATOM 1389 O O . LEU A 1 170 ? 3.239 -11.031 -3.415 1.00 89.94 170 LEU A O 1
ATOM 1393 N N . LEU A 1 171 ? 1.253 -11.113 -4.479 1.00 89.75 171 LEU A N 1
ATOM 1394 C CA . LEU A 1 171 ? 1.804 -10.944 -5.819 1.00 89.75 171 LEU A CA 1
ATOM 1395 C C . LEU A 1 171 ? 2.530 -9.601 -5.951 1.00 89.75 171 LEU A C 1
ATOM 1397 O O . LEU A 1 171 ? 3.649 -9.565 -6.447 1.00 89.75 171 LEU A O 1
ATOM 1401 N N . GLU A 1 172 ? 1.935 -8.528 -5.437 1.00 88.44 172 GLU A N 1
ATOM 1402 C CA . GLU A 1 172 ? 2.512 -7.184 -5.432 1.00 88.44 172 GLU A CA 1
ATOM 1403 C C . GLU A 1 172 ? 3.861 -7.141 -4.696 1.00 88.44 172 GLU A C 1
ATOM 1405 O O . GLU A 1 172 ? 4.846 -6.627 -5.221 1.00 88.44 172 GLU A O 1
ATOM 1410 N N . PHE A 1 173 ? 3.951 -7.738 -3.502 1.00 86.62 173 PHE A N 1
ATOM 1411 C CA . PHE A 1 173 ? 5.212 -7.817 -2.756 1.00 86.62 173 PHE A CA 1
ATOM 1412 C C . PHE A 1 173 ? 6.272 -8.642 -3.488 1.00 86.62 173 PHE A C 1
ATOM 1414 O O . PHE A 1 173 ? 7.440 -8.256 -3.489 1.00 86.62 173 PHE A O 1
ATOM 1421 N N . LEU A 1 174 ? 5.888 -9.758 -4.113 1.00 88.25 174 LEU A N 1
ATOM 1422 C CA . LEU A 1 174 ? 6.814 -10.597 -4.875 1.00 88.25 174 LEU A CA 1
ATOM 1423 C C . LEU A 1 174 ? 7.338 -9.872 -6.117 1.00 88.25 174 LEU A C 1
ATOM 1425 O O . LEU A 1 174 ? 8.545 -9.871 -6.351 1.00 88.25 174 LEU A O 1
ATOM 1429 N N . LEU A 1 175 ? 6.453 -9.227 -6.880 1.00 89.94 175 LEU A N 1
ATOM 1430 C CA . LEU A 1 175 ? 6.831 -8.446 -8.056 1.00 89.94 175 LEU A CA 1
ATOM 1431 C C . LEU A 1 175 ? 7.761 -7.298 -7.665 1.00 89.94 175 LEU A C 1
ATOM 1433 O O . LEU A 1 175 ? 8.837 -7.177 -8.244 1.00 89.94 175 LEU A O 1
ATOM 1437 N N . ASN A 1 176 ? 7.425 -6.538 -6.621 1.00 89.38 176 ASN A N 1
ATOM 1438 C CA . ASN A 1 176 ? 8.271 -5.441 -6.152 1.00 89.38 176 ASN A CA 1
ATOM 1439 C C . ASN A 1 176 ? 9.626 -5.938 -5.616 1.00 89.38 176 ASN A C 1
ATOM 1441 O O . ASN A 1 176 ? 10.655 -5.310 -5.865 1.00 89.38 176 ASN A O 1
ATOM 1445 N N . ALA A 1 177 ? 9.675 -7.099 -4.953 1.00 88.50 177 ALA A N 1
ATOM 1446 C CA . ALA A 1 177 ? 10.931 -7.708 -4.510 1.00 88.50 177 ALA A CA 1
ATOM 1447 C C . ALA A 1 177 ? 11.827 -8.136 -5.686 1.00 88.50 177 ALA A C 1
ATOM 1449 O O . ALA A 1 177 ? 13.026 -7.849 -5.683 1.00 88.50 177 ALA A O 1
ATOM 1450 N N . VAL A 1 178 ? 11.257 -8.787 -6.706 1.00 89.56 178 VAL A N 1
ATOM 1451 C CA . VAL A 1 178 ? 11.987 -9.199 -7.918 1.00 89.56 178 VAL A CA 1
ATOM 1452 C C . VAL A 1 178 ? 12.449 -7.979 -8.711 1.00 89.56 178 VAL A C 1
ATOM 1454 O O . VAL A 1 178 ? 13.608 -7.921 -9.123 1.00 89.56 178 VAL A O 1
ATOM 1457 N N . SER A 1 179 ? 11.589 -6.974 -8.883 1.00 90.38 179 SER A N 1
ATOM 1458 C CA . SER A 1 179 ? 11.935 -5.717 -9.550 1.00 90.38 179 SER A CA 1
ATOM 1459 C C . SER A 1 179 ? 13.044 -4.966 -8.816 1.00 90.38 179 SER A C 1
ATOM 1461 O O . SER A 1 179 ? 13.971 -4.478 -9.462 1.00 90.38 179 SER A O 1
ATOM 1463 N N . LEU A 1 180 ? 13.009 -4.922 -7.481 1.00 91.75 180 LEU A N 1
ATOM 1464 C CA . LEU A 1 180 ? 14.072 -4.330 -6.671 1.00 91.75 180 LEU A CA 1
ATOM 1465 C C . LEU A 1 180 ? 15.396 -5.088 -6.839 1.00 91.75 180 LEU A C 1
ATOM 1467 O O . LEU A 1 180 ? 16.429 -4.464 -7.076 1.00 91.75 180 LEU A O 1
ATOM 1471 N N . ALA A 1 181 ? 15.374 -6.421 -6.767 1.00 89.81 181 ALA A N 1
ATOM 1472 C CA . ALA A 1 181 ? 16.563 -7.249 -6.968 1.00 89.81 181 ALA A CA 1
ATOM 1473 C C . ALA A 1 181 ? 17.153 -7.072 -8.379 1.00 89.81 181 ALA A C 1
ATOM 1475 O O . ALA A 1 181 ? 18.360 -6.882 -8.525 1.00 89.81 181 ALA A O 1
ATOM 1476 N N . SER A 1 182 ? 16.305 -7.060 -9.412 1.00 89.12 182 SER A N 1
ATOM 1477 C CA . SER A 1 182 ? 16.713 -6.788 -10.794 1.00 89.12 182 SER A CA 1
ATOM 1478 C C . SER A 1 182 ? 17.321 -5.392 -10.941 1.00 89.12 182 SER A C 1
ATOM 1480 O O . SER A 1 182 ? 18.366 -5.245 -11.570 1.00 89.12 182 SER A O 1
ATOM 1482 N N . GLY A 1 183 ? 16.708 -4.364 -10.345 1.00 90.38 183 GLY A N 1
ATOM 1483 C CA . GLY A 1 183 ? 17.233 -2.997 -10.371 1.00 90.38 183 GLY A CA 1
ATOM 1484 C C . GLY A 1 183 ? 18.611 -2.893 -9.716 1.00 90.38 183 GLY A C 1
ATOM 1485 O O . GLY A 1 183 ? 19.521 -2.291 -10.282 1.00 90.38 183 GLY A O 1
ATOM 1486 N N . LEU A 1 184 ? 18.801 -3.544 -8.564 1.00 90.25 184 LEU A N 1
ATOM 1487 C CA . LEU A 1 184 ? 20.094 -3.601 -7.879 1.00 90.25 184 LEU A CA 1
ATOM 1488 C C . LEU A 1 184 ? 21.166 -4.333 -8.704 1.00 90.25 184 LEU A C 1
ATOM 1490 O O . LEU A 1 184 ? 22.309 -3.891 -8.723 1.00 90.25 184 LEU A O 1
ATOM 1494 N N . LEU A 1 185 ? 20.820 -5.407 -9.421 1.00 87.56 185 LEU A N 1
ATOM 1495 C CA . LEU A 1 185 ? 21.755 -6.078 -10.335 1.00 87.56 185 LEU A CA 1
ATOM 1496 C C . LEU A 1 185 ? 22.132 -5.190 -11.528 1.00 87.56 185 LEU A C 1
ATOM 1498 O O . LEU A 1 185 ? 23.305 -5.103 -11.891 1.00 87.56 185 LEU A O 1
ATOM 1502 N N . GLN A 1 186 ? 21.158 -4.497 -12.122 1.00 87.44 186 GLN A N 1
ATOM 1503 C CA . GLN A 1 186 ? 21.412 -3.562 -13.223 1.00 87.44 186 GLN A CA 1
ATOM 1504 C C . GLN A 1 186 ? 22.300 -2.391 -12.789 1.00 87.44 186 GLN A C 1
ATOM 1506 O O . GLN A 1 186 ? 23.119 -1.924 -13.580 1.00 87.44 186 GLN A O 1
ATOM 1511 N N . LEU A 1 187 ? 22.186 -1.955 -11.530 1.00 88.38 187 LEU A N 1
ATOM 1512 C CA . LEU A 1 187 ? 23.037 -0.915 -10.952 1.00 88.38 187 LEU A CA 1
ATOM 1513 C C . LEU A 1 187 ? 24.524 -1.308 -10.968 1.00 88.38 187 LEU A C 1
ATOM 1515 O O . LEU A 1 187 ? 25.376 -0.453 -11.190 1.00 88.38 187 LEU A O 1
ATOM 1519 N N . VAL A 1 188 ? 24.835 -2.594 -10.779 1.00 85.19 188 VAL A N 1
ATOM 1520 C CA . VAL A 1 188 ? 26.213 -3.122 -10.800 1.00 85.19 188 VAL A CA 1
ATOM 1521 C C . VAL A 1 188 ? 26.771 -3.196 -12.226 1.00 85.19 188 VAL A C 1
ATOM 1523 O O . VAL A 1 188 ? 27.958 -2.971 -12.438 1.00 85.19 188 VAL A O 1
ATOM 1526 N N . MET A 1 189 ? 25.921 -3.473 -13.217 1.00 81.88 189 MET A N 1
ATOM 1527 C CA . MET A 1 189 ? 26.317 -3.696 -14.619 1.00 81.88 189 MET A CA 1
ATOM 1528 C C . MET A 1 189 ? 26.358 -2.417 -15.470 1.00 81.88 189 MET A C 1
ATOM 1530 O O . MET A 1 189 ? 26.391 -2.471 -16.704 1.00 81.88 189 MET A O 1
ATOM 1534 N N . ILE A 1 190 ? 26.298 -1.256 -14.827 1.00 85.50 190 ILE A N 1
ATOM 1535 C CA . ILE A 1 190 ? 25.995 -0.004 -15.501 1.00 85.50 190 ILE A CA 1
ATOM 1536 C C . ILE A 1 190 ? 27.172 0.559 -16.292 1.00 85.50 190 ILE A C 1
ATOM 1538 O O . ILE A 1 190 ? 28.318 0.514 -15.851 1.00 85.50 190 ILE A O 1
ATOM 1542 N N . LYS A 1 191 ? 26.882 1.129 -17.468 1.00 77.62 191 LYS A N 1
ATOM 1543 C CA . LYS A 1 191 ? 27.912 1.665 -18.377 1.00 77.62 191 LYS A CA 1
ATOM 1544 C C . LYS A 1 191 ? 27.782 3.160 -18.650 1.00 77.62 191 LYS A C 1
ATOM 1546 O O . LYS A 1 191 ? 28.735 3.781 -19.108 1.00 77.62 191 LYS A O 1
ATOM 1551 N N . THR A 1 192 ? 26.614 3.758 -18.406 1.00 81.81 192 THR A N 1
ATOM 1552 C CA . THR A 1 192 ? 26.342 5.159 -18.767 1.00 81.81 192 THR A CA 1
ATOM 1553 C C . THR A 1 192 ? 25.587 5.897 -17.664 1.00 81.81 192 THR A C 1
ATOM 1555 O O . THR A 1 192 ? 24.699 5.343 -17.020 1.00 81.81 192 THR A O 1
ATOM 1558 N N . ILE A 1 193 ? 25.883 7.190 -17.498 1.00 83.00 193 ILE A N 1
ATOM 1559 C CA . ILE A 1 193 ? 25.240 8.073 -16.507 1.00 83.00 193 ILE A CA 1
ATOM 1560 C C . ILE A 1 193 ? 23.718 8.180 -16.731 1.00 83.00 193 ILE A C 1
ATOM 1562 O O . ILE A 1 193 ? 22.949 8.249 -15.776 1.00 83.00 193 ILE A O 1
ATOM 1566 N N . THR A 1 194 ? 23.247 8.142 -17.981 1.00 80.12 194 THR A N 1
ATOM 1567 C CA . THR A 1 194 ? 21.805 8.173 -18.297 1.00 80.12 194 THR A CA 1
ATOM 1568 C C . THR A 1 194 ? 21.073 6.926 -17.796 1.00 80.12 194 THR A C 1
ATOM 1570 O O . THR A 1 194 ? 19.981 7.033 -17.238 1.00 80.12 194 THR A O 1
ATOM 1573 N N . GLN A 1 195 ? 21.694 5.750 -17.925 1.00 81.56 195 GLN A N 1
ATOM 1574 C CA . GLN A 1 195 ? 21.168 4.504 -17.365 1.00 81.56 195 GLN A CA 1
ATOM 1575 C C . GLN A 1 195 ? 21.136 4.569 -15.8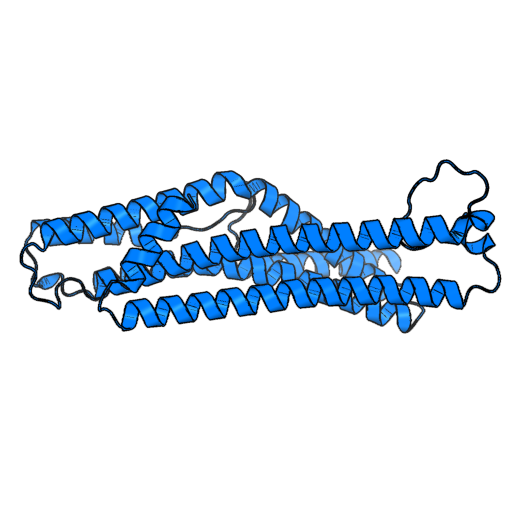33 1.00 81.56 195 GLN A C 1
ATOM 1577 O O . GLN A 1 195 ? 20.175 4.093 -15.233 1.00 81.56 195 GLN A O 1
ATOM 1582 N N . LEU A 1 196 ? 22.134 5.214 -15.207 1.00 88.44 196 LEU A N 1
ATOM 1583 C CA . LEU A 1 196 ? 22.218 5.351 -13.746 1.00 88.44 196 LEU A CA 1
ATOM 1584 C C . LEU A 1 196 ? 21.006 6.072 -13.194 1.00 88.44 196 LEU A C 1
ATOM 1586 O O . LEU A 1 196 ? 20.368 5.585 -12.266 1.00 88.44 196 LEU A O 1
ATOM 1590 N N . PHE A 1 197 ? 20.649 7.195 -13.807 1.00 87.38 197 PHE A N 1
ATOM 1591 C CA . PHE A 1 197 ? 19.506 7.974 -13.360 1.00 87.38 197 PHE A CA 1
ATOM 1592 C C . PHE A 1 197 ? 18.189 7.187 -13.447 1.00 87.38 197 PHE A C 1
ATOM 1594 O O . PHE A 1 197 ? 17.396 7.216 -12.509 1.00 87.38 197 PHE A O 1
ATOM 1601 N N . SER A 1 198 ? 17.979 6.433 -14.532 1.00 87.00 198 SER A N 1
ATOM 1602 C CA . SER A 1 198 ? 16.768 5.612 -14.699 1.00 87.00 198 SER A CA 1
ATOM 1603 C C . SER A 1 198 ? 16.701 4.451 -13.714 1.00 87.00 198 SER A C 1
ATOM 1605 O O . SER A 1 198 ? 15.661 4.235 -13.096 1.00 87.00 198 SER A O 1
ATOM 1607 N N . ILE A 1 199 ? 17.807 3.729 -13.522 1.00 90.06 199 ILE A N 1
ATOM 1608 C CA . ILE A 1 199 ? 17.864 2.598 -12.588 1.00 90.06 199 ILE A CA 1
ATOM 1609 C C . ILE A 1 199 ? 17.663 3.087 -11.151 1.00 90.06 199 ILE A C 1
ATOM 1611 O O . ILE A 1 199 ? 16.859 2.516 -10.417 1.00 90.06 199 ILE A O 1
ATOM 1615 N N . CYS A 1 200 ? 18.310 4.189 -10.763 1.00 91.44 200 CYS A N 1
ATOM 1616 C CA . CYS A 1 200 ? 18.093 4.808 -9.457 1.00 91.44 200 CYS A CA 1
ATOM 1617 C C . CYS A 1 200 ? 16.634 5.245 -9.265 1.00 91.44 200 CYS A C 1
ATOM 1619 O O . CYS A 1 200 ? 16.076 5.013 -8.195 1.00 91.44 200 CYS A O 1
ATOM 1621 N N . ALA A 1 201 ? 15.992 5.827 -10.285 1.00 91.81 201 ALA A N 1
ATOM 1622 C CA . ALA A 1 201 ? 14.581 6.208 -10.213 1.00 91.81 201 ALA A CA 1
ATOM 1623 C C . ALA A 1 201 ? 13.660 4.995 -9.986 1.00 91.81 201 ALA A C 1
ATOM 1625 O O . ALA A 1 201 ? 12.770 5.062 -9.138 1.00 91.81 201 ALA A O 1
ATOM 1626 N N . ILE A 1 202 ? 13.914 3.875 -10.673 1.00 91.25 202 ILE A N 1
ATOM 1627 C CA . ILE A 1 202 ? 13.156 2.625 -10.503 1.00 91.25 202 ILE A CA 1
ATOM 1628 C C . ILE A 1 202 ? 13.376 2.036 -9.104 1.00 91.25 202 ILE A C 1
ATOM 1630 O O . ILE A 1 202 ? 12.411 1.663 -8.441 1.00 91.25 202 ILE A O 1
ATOM 1634 N N . ILE A 1 203 ? 14.620 1.983 -8.619 1.00 92.81 203 ILE A N 1
ATOM 1635 C CA . ILE A 1 203 ? 14.924 1.486 -7.265 1.00 92.81 203 ILE A CA 1
ATOM 1636 C C . ILE A 1 203 ? 14.210 2.342 -6.213 1.00 92.81 203 ILE A C 1
ATOM 1638 O O . ILE A 1 203 ? 13.573 1.803 -5.310 1.00 92.81 203 ILE A O 1
ATOM 1642 N N . LEU A 1 204 ? 14.273 3.671 -6.336 1.00 93.06 204 LEU A N 1
ATOM 1643 C CA . LEU A 1 204 ? 13.593 4.586 -5.419 1.00 93.06 204 LEU A CA 1
ATOM 1644 C C . LEU A 1 204 ? 12.072 4.401 -5.449 1.00 93.06 204 LEU A C 1
ATOM 1646 O O . LEU A 1 204 ? 11.449 4.375 -4.388 1.00 93.06 204 LEU A O 1
ATOM 1650 N N . LEU A 1 205 ? 11.477 4.222 -6.633 1.00 93.31 205 LEU A N 1
ATOM 1651 C CA . LEU A 1 205 ? 10.055 3.904 -6.769 1.00 93.31 205 LEU A CA 1
ATOM 1652 C C . LEU A 1 205 ? 9.696 2.619 -6.013 1.00 93.31 205 LEU A C 1
ATOM 1654 O O . LEU A 1 205 ? 8.748 2.621 -5.230 1.00 93.31 205 LEU A O 1
ATOM 1658 N N . GLN A 1 206 ? 10.463 1.551 -6.224 1.00 92.88 206 GLN A N 1
ATOM 1659 C CA . GLN A 1 206 ? 10.221 0.246 -5.609 1.00 92.88 206 GLN A CA 1
ATOM 1660 C C . GLN A 1 206 ? 10.329 0.298 -4.082 1.00 92.88 206 GLN A C 1
ATOM 1662 O O . GLN A 1 206 ? 9.490 -0.254 -3.367 1.00 92.88 206 GLN A O 1
ATOM 1667 N N . LEU A 1 207 ? 11.312 1.037 -3.562 1.00 92.94 207 LEU A N 1
ATOM 1668 C CA . LEU A 1 207 ? 11.430 1.290 -2.127 1.00 92.94 207 LEU A CA 1
ATOM 1669 C C . LEU A 1 207 ? 10.196 2.025 -1.594 1.00 92.94 207 LEU A C 1
ATOM 1671 O O . LEU A 1 207 ? 9.597 1.576 -0.618 1.00 92.94 207 LEU A O 1
ATOM 1675 N N . ILE A 1 208 ? 9.782 3.118 -2.241 1.00 93.06 208 ILE A N 1
ATOM 1676 C CA . ILE A 1 208 ? 8.601 3.889 -1.827 1.00 93.06 208 ILE A CA 1
ATOM 1677 C C . ILE A 1 208 ? 7.349 3.002 -1.834 1.00 93.06 208 ILE A C 1
ATOM 1679 O O . ILE A 1 208 ? 6.622 2.998 -0.844 1.00 93.06 208 ILE A O 1
ATOM 1683 N N . GLN A 1 209 ? 7.131 2.209 -2.887 1.00 92.75 209 GLN A N 1
ATOM 1684 C CA . GLN A 1 209 ? 5.986 1.299 -3.008 1.00 92.75 209 GLN A CA 1
ATOM 1685 C C . GLN A 1 209 ? 5.918 0.295 -1.854 1.00 92.75 209 GLN A C 1
ATOM 1687 O O . GLN A 1 209 ? 4.902 0.220 -1.159 1.00 92.75 209 GLN A O 1
ATOM 1692 N N . ILE A 1 210 ? 7.013 -0.430 -1.605 1.00 92.19 210 ILE A N 1
ATOM 1693 C CA . ILE A 1 210 ? 7.085 -1.439 -0.539 1.00 92.19 210 ILE A CA 1
ATOM 1694 C C . ILE A 1 210 ? 6.844 -0.794 0.831 1.00 92.19 210 ILE A C 1
ATOM 1696 O O . ILE A 1 210 ? 6.056 -1.308 1.630 1.00 92.19 210 ILE A O 1
ATOM 1700 N N . PHE A 1 211 ? 7.497 0.337 1.114 1.00 92.75 211 PHE A N 1
ATOM 1701 C CA . PHE A 1 211 ? 7.375 1.005 2.409 1.00 92.75 211 PHE A CA 1
ATOM 1702 C C . PHE A 1 211 ? 5.988 1.602 2.633 1.00 92.75 211 PHE A C 1
ATOM 1704 O O . PHE A 1 211 ? 5.427 1.404 3.708 1.00 92.75 211 PHE A O 1
ATOM 1711 N N . VAL A 1 212 ? 5.415 2.302 1.651 1.00 94.19 212 VAL A N 1
ATOM 1712 C CA . VAL A 1 212 ? 4.090 2.930 1.783 1.00 94.19 212 VAL A CA 1
ATOM 1713 C C . VAL A 1 212 ? 3.004 1.875 1.988 1.00 94.19 212 VAL A C 1
ATOM 1715 O O . VAL A 1 212 ? 2.154 2.037 2.870 1.00 94.19 212 VAL A O 1
ATOM 1718 N N . LEU A 1 213 ? 3.047 0.774 1.234 1.00 92.56 213 LEU A N 1
ATOM 1719 C CA . LEU A 1 213 ? 2.108 -0.336 1.397 1.00 92.56 213 LEU A CA 1
ATOM 1720 C C . LEU A 1 213 ? 2.212 -0.976 2.782 1.00 92.56 213 LEU A C 1
ATOM 1722 O O . LEU A 1 213 ? 1.212 -1.103 3.492 1.00 92.56 213 LEU A O 1
ATOM 1726 N N . ALA A 1 214 ? 3.426 -1.345 3.189 1.00 93.44 214 ALA A N 1
ATOM 1727 C CA . ALA A 1 214 ? 3.673 -1.969 4.483 1.00 93.44 214 ALA A CA 1
ATOM 1728 C C . ALA A 1 214 ? 3.323 -1.044 5.658 1.00 93.44 214 ALA A C 1
ATOM 1730 O O . ALA A 1 214 ? 2.780 -1.502 6.663 1.00 93.44 214 ALA A O 1
ATOM 1731 N N . TRP A 1 215 ? 3.602 0.254 5.529 1.00 94.69 215 TRP A N 1
ATOM 1732 C CA . TRP A 1 215 ? 3.247 1.266 6.520 1.00 94.69 215 TRP A CA 1
ATOM 1733 C C . TRP A 1 215 ? 1.732 1.401 6.663 1.00 94.69 215 TRP A C 1
ATOM 1735 O O . TRP A 1 215 ? 1.210 1.349 7.774 1.00 94.69 215 TRP A O 1
ATOM 1745 N N . SER A 1 216 ? 1.015 1.508 5.542 1.00 94.56 216 SER A N 1
ATOM 1746 C CA . SER A 1 216 ? -0.446 1.642 5.539 1.00 94.56 216 SER A CA 1
ATOM 1747 C C . SER A 1 216 ? -1.131 0.430 6.178 1.00 94.56 216 SER A C 1
ATOM 1749 O O . SER A 1 216 ? -2.081 0.593 6.939 1.00 94.56 216 SER A O 1
ATOM 1751 N N . ALA A 1 217 ? -0.620 -0.780 5.932 1.00 94.19 217 ALA A N 1
ATOM 1752 C CA . ALA A 1 217 ? -1.103 -1.996 6.586 1.00 94.19 217 ALA A CA 1
ATOM 1753 C C . ALA A 1 217 ? -0.770 -2.032 8.088 1.00 94.19 217 ALA A C 1
ATOM 1755 O O . ALA A 1 217 ? -1.609 -2.418 8.905 1.00 94.19 217 ALA A O 1
ATOM 1756 N N . ASN A 1 218 ? 0.434 -1.592 8.467 1.00 95.50 218 ASN A N 1
ATOM 1757 C CA . ASN A 1 218 ? 0.866 -1.524 9.862 1.00 95.50 218 ASN A CA 1
ATOM 1758 C C . ASN A 1 218 ? -0.005 -0.567 10.691 1.00 95.50 218 ASN A C 1
ATOM 1760 O O . ASN A 1 218 ? -0.370 -0.890 11.820 1.00 95.50 218 ASN A O 1
ATOM 1764 N N . GLU A 1 219 ? -0.383 0.577 10.119 1.00 94.88 219 GLU A N 1
ATOM 1765 C CA . GLU A 1 219 ? -1.255 1.564 10.765 1.00 94.88 219 GLU A CA 1
ATOM 1766 C C . GLU A 1 219 ? -2.618 0.988 11.169 1.00 94.88 219 GLU A C 1
ATOM 1768 O O . GLU A 1 219 ? -3.170 1.403 12.185 1.00 94.88 219 GLU A O 1
ATOM 1773 N N . ILE A 1 220 ? -3.154 0.012 10.428 1.00 95.88 220 ILE A N 1
ATOM 1774 C CA . ILE A 1 220 ? -4.398 -0.680 10.803 1.00 95.88 220 ILE A CA 1
ATOM 1775 C C . ILE A 1 220 ? -4.189 -1.472 12.094 1.00 95.88 220 ILE A C 1
ATOM 1777 O O . ILE A 1 220 ? -4.975 -1.333 13.029 1.00 95.88 220 ILE A O 1
ATOM 1781 N N . SER A 1 221 ? -3.106 -2.251 12.167 1.00 95.19 221 SER A N 1
ATOM 1782 C CA . SE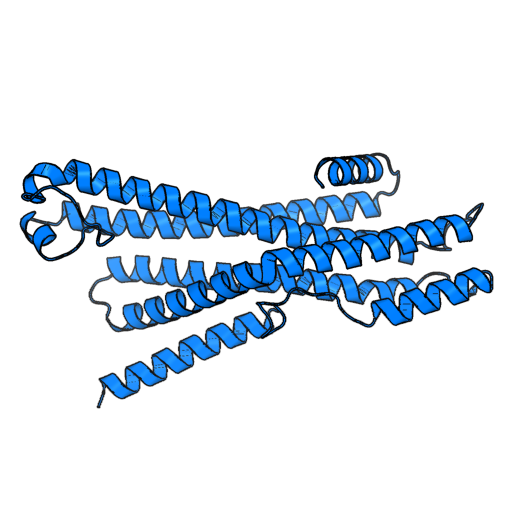R A 1 221 ? -2.771 -3.051 13.351 1.00 95.19 221 SER A CA 1
ATOM 1783 C C . SER A 1 221 ? -2.551 -2.170 14.581 1.00 95.19 221 SER A C 1
ATOM 1785 O O . SER A 1 221 ? -3.073 -2.466 15.655 1.00 95.19 221 SER A O 1
ATOM 1787 N N . VAL A 1 222 ? -1.830 -1.057 14.419 1.00 95.88 222 VAL A N 1
ATOM 1788 C CA . VAL A 1 222 ? -1.574 -0.091 15.499 1.00 95.88 222 VAL A CA 1
ATOM 1789 C C . VAL A 1 222 ? -2.869 0.590 15.952 1.00 95.88 222 VAL A C 1
ATOM 1791 O O . VAL A 1 222 ? -3.137 0.658 17.150 1.00 95.88 222 VAL A O 1
ATOM 1794 N N . ALA A 1 223 ? -3.701 1.057 15.017 1.00 95.38 223 ALA A N 1
ATOM 1795 C CA . ALA A 1 223 ? -4.977 1.691 15.345 1.00 95.38 223 ALA A CA 1
ATOM 1796 C C . ALA A 1 223 ? -5.983 0.707 15.968 1.00 95.38 223 ALA A C 1
ATOM 1798 O O . ALA A 1 223 ? -6.777 1.097 16.815 1.00 95.38 223 ALA A O 1
ATOM 1799 N N . SER A 1 224 ? -5.941 -0.572 15.589 1.00 95.81 224 SER A N 1
ATOM 1800 C CA . SER A 1 224 ? -6.765 -1.614 16.208 1.00 95.81 224 SER A CA 1
ATOM 1801 C C . SER A 1 224 ? -6.382 -1.847 17.671 1.00 95.81 224 SER A C 1
ATOM 1803 O O . SER A 1 224 ? -7.270 -2.040 18.498 1.00 95.81 224 SER A O 1
ATOM 1805 N N . LEU A 1 225 ? -5.085 -1.844 17.994 1.00 95.62 225 LEU A N 1
ATOM 1806 C CA . LEU A 1 225 ? -4.599 -2.060 19.362 1.00 95.62 225 LEU A CA 1
ATOM 1807 C C . LEU A 1 225 ? -4.915 -0.884 20.286 1.00 95.62 225 LEU A C 1
ATOM 1809 O O . LEU A 1 225 ? -5.229 -1.097 21.455 1.00 95.62 225 LEU A O 1
ATOM 1813 N N . SER A 1 226 ? -4.905 0.347 19.767 1.00 95.56 226 SER A N 1
ATOM 1814 C CA . SER A 1 226 ? -5.167 1.540 20.583 1.00 95.56 226 SER A CA 1
ATOM 1815 C C . SER A 1 226 ? -6.582 1.580 21.170 1.00 95.56 226 SER A C 1
ATOM 1817 O O . SER A 1 226 ? -6.850 2.353 22.088 1.00 95.56 226 SER A O 1
ATOM 1819 N N . ILE A 1 227 ? -7.512 0.755 20.682 1.00 95.94 227 ILE A N 1
ATOM 1820 C CA . ILE A 1 227 ? -8.855 0.624 21.263 1.00 95.94 227 ILE A CA 1
ATOM 1821 C C . ILE A 1 227 ? -8.784 0.073 22.6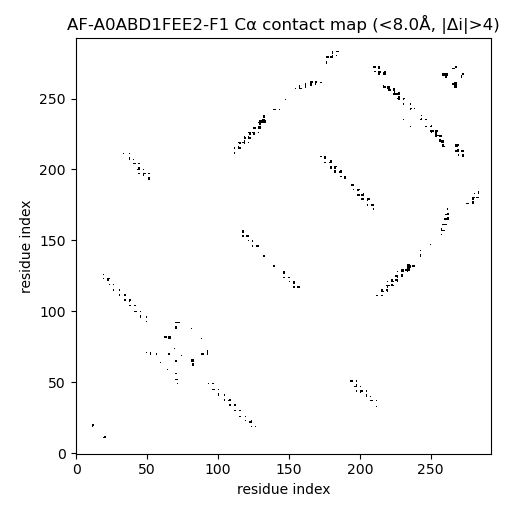88 1.00 95.94 227 ILE A C 1
ATOM 1823 O O . ILE A 1 227 ? -9.544 0.522 23.544 1.00 95.94 227 ILE A O 1
ATOM 1827 N N . ALA A 1 228 ? -7.855 -0.848 22.968 1.00 95.06 228 ALA A N 1
ATOM 1828 C CA . ALA A 1 228 ? -7.656 -1.366 24.319 1.00 95.06 228 ALA A CA 1
ATOM 1829 C C . ALA A 1 228 ? -7.284 -0.229 25.287 1.00 95.06 228 ALA A C 1
ATOM 1831 O O . ALA A 1 228 ? -7.868 -0.113 26.366 1.00 95.06 228 ALA A O 1
ATOM 1832 N N . ASP A 1 229 ? -6.397 0.669 24.852 1.00 94.38 229 ASP A N 1
ATOM 1833 C CA . ASP A 1 229 ? -5.983 1.843 25.624 1.00 94.38 229 ASP A CA 1
ATOM 1834 C C . ASP A 1 229 ? -7.139 2.836 25.826 1.00 94.38 229 ASP A C 1
ATOM 1836 O O . ASP A 1 229 ? -7.299 3.398 26.914 1.00 94.38 229 ASP A O 1
ATOM 1840 N N . ALA A 1 230 ? -7.990 3.037 24.811 1.00 93.69 230 ALA A N 1
ATOM 1841 C CA . ALA A 1 230 ? -9.187 3.876 24.940 1.00 93.69 230 ALA A CA 1
ATOM 1842 C C . ALA A 1 230 ? -10.167 3.323 25.977 1.00 93.69 230 ALA A C 1
ATOM 1844 O O . ALA A 1 230 ? -10.667 4.081 26.804 1.00 93.69 230 ALA A O 1
ATOM 1845 N N . VAL A 1 231 ? -10.425 2.011 25.967 1.00 93.56 231 VAL A N 1
ATOM 1846 C CA . VAL A 1 231 ? -11.304 1.383 26.965 1.00 93.56 231 VAL A CA 1
ATOM 1847 C C . VAL A 1 231 ? -10.707 1.538 28.362 1.00 93.56 231 VAL A C 1
ATOM 1849 O O . VAL A 1 231 ? -11.410 1.964 29.278 1.00 93.56 231 VAL A O 1
ATOM 1852 N N . ALA A 1 232 ? -9.410 1.261 28.524 1.00 90.81 232 ALA A N 1
ATOM 1853 C CA . ALA A 1 232 ? -8.730 1.344 29.815 1.00 90.81 232 ALA A CA 1
ATOM 1854 C C . ALA A 1 232 ? -8.740 2.762 30.415 1.00 90.81 232 ALA A C 1
ATOM 1856 O O . ALA A 1 232 ? -8.857 2.906 31.632 1.00 90.81 232 ALA A O 1
ATOM 1857 N N . THR A 1 233 ? -8.642 3.794 29.570 1.00 90.12 233 THR A N 1
ATOM 1858 C CA . THR A 1 233 ? -8.619 5.213 29.978 1.00 90.12 233 THR A CA 1
ATOM 1859 C C . THR A 1 233 ? -9.995 5.882 30.029 1.00 90.12 233 THR A C 1
ATOM 1861 O O . THR A 1 233 ? -10.098 7.013 30.503 1.00 90.12 233 THR A O 1
ATOM 1864 N N . SER A 1 234 ? -11.053 5.207 29.570 1.00 88.75 234 SER A N 1
ATOM 1865 C CA . SER A 1 234 ? -12.433 5.702 29.662 1.00 88.75 234 SER A CA 1
ATOM 1866 C C . SER A 1 234 ? -12.928 5.763 31.115 1.00 88.75 234 SER A C 1
ATOM 1868 O O . SER A 1 234 ? -12.373 5.118 32.009 1.00 88.75 234 SER A O 1
ATOM 1870 N N . ASN A 1 235 ? -14.016 6.494 31.383 1.00 87.12 235 ASN A N 1
ATOM 1871 C CA . ASN A 1 235 ? -14.594 6.588 32.730 1.00 87.12 235 ASN A CA 1
ATOM 1872 C C . ASN A 1 235 ? -15.462 5.358 33.078 1.00 87.12 235 ASN A C 1
ATOM 1874 O O . ASN A 1 235 ? -16.633 5.477 33.444 1.00 87.12 235 ASN A O 1
ATOM 1878 N N . TRP A 1 236 ? -14.903 4.152 32.931 1.00 85.88 236 TRP A N 1
ATOM 1879 C CA . TRP A 1 236 ? -15.614 2.879 33.095 1.00 85.88 236 TRP A CA 1
ATOM 1880 C C . TRP A 1 236 ? -15.831 2.482 34.565 1.00 85.88 236 TRP A C 1
ATOM 1882 O O . TRP A 1 236 ? -16.759 1.732 34.877 1.00 85.88 236 TRP A O 1
ATOM 1892 N N . ILE A 1 237 ? -15.024 3.010 35.495 1.00 84.44 237 ILE A N 1
ATOM 1893 C CA . ILE A 1 237 ? -15.100 2.695 36.935 1.00 84.44 237 ILE A CA 1
ATOM 1894 C C . ILE A 1 237 ? -16.425 3.175 37.546 1.00 84.44 237 ILE A C 1
ATOM 1896 O O . ILE A 1 237 ? -16.999 2.476 38.382 1.00 84.44 237 ILE A O 1
ATOM 1900 N N . GLY A 1 238 ? -16.949 4.320 37.102 1.00 83.62 238 GLY A N 1
ATOM 1901 C CA . GLY A 1 238 ? -18.225 4.872 37.573 1.00 83.62 238 GLY A CA 1
ATOM 1902 C C . GLY A 1 238 ? -19.473 4.226 36.960 1.00 83.62 238 GLY A C 1
ATOM 1903 O O . GLY A 1 238 ? -20.583 4.562 37.356 1.00 83.62 238 GLY A O 1
ATOM 1904 N N . GLN A 1 239 ? -19.318 3.309 36.000 1.00 86.94 239 GLN A N 1
ATOM 1905 C CA . GLN A 1 239 ? -20.437 2.777 35.217 1.00 86.94 239 GLN A CA 1
ATOM 1906 C C . GLN A 1 239 ? -21.162 1.607 35.896 1.00 86.94 239 GLN A C 1
ATOM 1908 O O . GLN A 1 239 ? -20.629 0.925 36.781 1.00 86.94 239 GLN A O 1
ATOM 1913 N N . ALA A 1 240 ? -22.381 1.329 35.425 1.00 88.69 240 ALA A N 1
ATOM 1914 C CA . ALA A 1 240 ? -23.170 0.175 35.846 1.00 88.69 240 ALA A CA 1
ATOM 1915 C C . ALA A 1 240 ? -22.442 -1.159 35.576 1.00 88.69 240 ALA A C 1
ATOM 1917 O O . ALA A 1 240 ? -21.651 -1.287 34.640 1.00 88.69 240 ALA A O 1
ATOM 1918 N N . LEU A 1 241 ? -22.748 -2.192 36.371 1.00 89.75 241 LEU A N 1
ATOM 1919 C CA . LEU A 1 241 ? -22.086 -3.503 36.285 1.00 89.75 241 LEU A CA 1
ATOM 1920 C C . LEU A 1 241 ? -22.166 -4.125 34.880 1.00 89.75 241 LEU A C 1
ATOM 1922 O O . LEU A 1 241 ? -21.202 -4.731 34.419 1.00 89.75 241 LEU A O 1
ATOM 1926 N N . MET A 1 242 ? -23.301 -3.968 34.196 1.00 89.62 242 MET A N 1
ATOM 1927 C CA . MET A 1 242 ? -23.494 -4.495 32.842 1.00 89.62 242 MET A CA 1
ATOM 1928 C C . MET A 1 242 ? -22.579 -3.805 31.819 1.00 89.62 242 MET A C 1
ATOM 1930 O O . MET A 1 242 ? -21.898 -4.488 31.058 1.00 89.62 242 MET A O 1
ATOM 1934 N N . VAL A 1 243 ? -22.478 -2.472 31.876 1.00 90.31 243 VAL A N 1
ATOM 1935 C CA . VAL A 1 243 ? -21.574 -1.660 31.040 1.00 90.31 243 VAL A CA 1
ATOM 1936 C C . VAL A 1 243 ? -20.117 -2.077 31.260 1.00 90.31 243 VAL A C 1
ATOM 1938 O O . VAL A 1 243 ? -19.384 -2.313 30.302 1.00 90.31 243 VAL A O 1
ATOM 1941 N N . LYS A 1 244 ? -19.707 -2.262 32.522 1.00 91.31 244 LYS A N 1
ATOM 1942 C CA . LYS A 1 244 ? -18.355 -2.730 32.877 1.00 91.31 244 LYS A CA 1
ATOM 1943 C C . LYS A 1 244 ? -18.028 -4.093 32.274 1.00 91.31 244 LYS A C 1
ATOM 1945 O O . LYS A 1 244 ? -16.951 -4.267 31.713 1.00 91.31 244 LYS A O 1
ATOM 1950 N N . LYS A 1 245 ? -18.950 -5.057 32.377 1.00 93.12 245 LYS A N 1
ATOM 1951 C CA . LYS A 1 245 ? -18.763 -6.404 31.811 1.00 93.12 245 LYS A CA 1
ATOM 1952 C C . LYS A 1 245 ? -18.580 -6.353 30.294 1.00 93.12 245 LYS A C 1
ATOM 1954 O O . LYS A 1 245 ? -17.679 -7.004 29.776 1.00 93.12 245 LYS A O 1
ATOM 1959 N N . LEU A 1 246 ? -19.398 -5.565 29.599 1.00 93.12 246 LEU A N 1
ATOM 1960 C CA . LEU A 1 246 ? -19.313 -5.407 28.147 1.00 93.12 246 LEU A CA 1
ATOM 1961 C C . LEU A 1 246 ? -18.007 -4.726 27.714 1.00 93.12 246 LEU A C 1
ATOM 1963 O O . LEU A 1 246 ? -17.328 -5.231 26.822 1.00 93.12 246 LEU A O 1
ATOM 1967 N N . LEU A 1 247 ? -17.595 -3.646 28.386 1.00 92.81 247 LEU A N 1
ATOM 1968 C CA . LEU A 1 247 ? -16.305 -2.995 28.125 1.00 92.81 247 LEU A CA 1
ATOM 1969 C C . LEU A 1 247 ? -15.122 -3.943 28.343 1.00 92.81 247 LEU A C 1
ATOM 1971 O O . LEU A 1 247 ? -14.169 -3.917 27.571 1.00 92.81 247 LEU A O 1
ATOM 1975 N N . LEU A 1 248 ? -15.194 -4.822 29.345 1.00 93.75 248 LEU A N 1
ATOM 1976 C CA . LEU A 1 248 ? -14.153 -5.818 29.595 1.00 93.75 248 LEU A CA 1
ATOM 1977 C C . LEU A 1 248 ? -14.057 -6.843 28.452 1.00 93.75 248 LEU A C 1
ATOM 1979 O O . LEU A 1 248 ? -12.954 -7.220 28.064 1.00 93.75 248 LEU A O 1
ATOM 1983 N N . ILE A 1 249 ? -15.182 -7.237 27.846 1.00 94.31 249 ILE A N 1
ATOM 1984 C CA . ILE A 1 249 ? -15.190 -8.080 26.636 1.00 94.31 249 ILE A CA 1
ATOM 1985 C C . ILE A 1 249 ? -14.532 -7.349 25.459 1.00 94.31 249 ILE A C 1
ATOM 1987 O O . ILE A 1 249 ? -13.696 -7.935 24.766 1.00 94.31 249 ILE A O 1
ATOM 1991 N N . VAL A 1 250 ? -14.862 -6.070 25.250 1.00 94.25 250 VAL A N 1
ATOM 1992 C CA . VAL A 1 250 ? -14.232 -5.244 24.204 1.00 94.25 250 VAL A CA 1
ATOM 1993 C C . VAL A 1 250 ? -12.728 -5.132 24.439 1.00 94.25 250 VAL A C 1
ATOM 1995 O O . VAL A 1 250 ? -11.957 -5.328 23.504 1.00 94.25 250 VAL A O 1
ATOM 1998 N N . LEU A 1 251 ? -12.299 -4.896 25.682 1.00 94.88 251 LEU A N 1
ATOM 1999 C CA . LEU A 1 251 ? -10.888 -4.819 26.060 1.00 94.88 251 LEU A CA 1
ATOM 2000 C C . LEU A 1 251 ? -10.142 -6.116 25.726 1.00 94.88 251 LEU A C 1
ATOM 2002 O O . LEU A 1 251 ? -9.114 -6.070 25.053 1.00 94.88 251 LEU A O 1
ATOM 2006 N N . MET A 1 252 ? -10.683 -7.269 26.135 1.00 94.94 252 MET A N 1
ATOM 2007 C CA . MET A 1 252 ? -10.089 -8.577 25.828 1.00 94.94 252 MET A CA 1
ATOM 2008 C C . MET A 1 252 ? -9.967 -8.806 24.318 1.00 94.94 252 MET A C 1
ATOM 2010 O O . MET A 1 252 ? -8.963 -9.341 23.850 1.00 94.94 252 MET A O 1
ATOM 2014 N N . ARG A 1 253 ? -10.959 -8.378 23.525 1.00 94.69 253 ARG A N 1
ATOM 2015 C CA . ARG A 1 253 ? -10.896 -8.506 22.063 1.00 94.69 253 ARG A CA 1
ATOM 2016 C C . ARG A 1 253 ? -9.896 -7.539 21.431 1.00 94.69 253 ARG A C 1
ATOM 2018 O O . ARG A 1 253 ? -9.198 -7.943 20.497 1.00 94.69 253 ARG A O 1
ATOM 2025 N N . ALA A 1 254 ? -9.834 -6.298 21.903 1.00 93.62 254 ALA A N 1
ATOM 2026 C CA . ALA A 1 254 ? -8.995 -5.236 21.350 1.00 93.62 254 ALA A CA 1
ATOM 2027 C C . ALA A 1 254 ? -7.490 -5.489 21.544 1.00 93.62 254 ALA A C 1
ATOM 2029 O O . ALA A 1 254 ? -6.681 -4.982 20.772 1.00 93.62 254 ALA A O 1
ATOM 2030 N N . GLN A 1 255 ? -7.112 -6.322 22.518 1.00 92.81 255 GLN A N 1
ATOM 2031 C CA . GLN A 1 255 ? -5.726 -6.764 22.724 1.00 92.81 255 GLN A CA 1
ATOM 2032 C C . GLN A 1 255 ? -5.183 -7.651 21.592 1.00 92.81 255 GLN A C 1
ATOM 2034 O O . GLN A 1 255 ? -3.970 -7.801 21.459 1.00 92.81 255 GLN A O 1
ATOM 2039 N N . VAL A 1 256 ? -6.055 -8.236 20.764 1.00 92.19 256 VAL A N 1
ATOM 2040 C CA . VAL A 1 256 ? -5.644 -9.026 19.597 1.00 92.19 256 VAL A CA 1
ATOM 2041 C C . VAL A 1 256 ? -5.678 -8.131 18.352 1.00 92.19 256 VAL A C 1
ATOM 2043 O O . VAL A 1 256 ? -6.776 -7.789 17.890 1.00 92.19 256 VAL A O 1
ATOM 2046 N N . PRO A 1 257 ? -4.512 -7.770 17.776 1.00 88.94 257 PRO A N 1
ATOM 2047 C CA . PRO A 1 257 ? -4.443 -6.843 16.656 1.00 88.94 257 PRO A CA 1
ATOM 2048 C C . PRO A 1 257 ? -5.146 -7.414 15.430 1.00 88.94 257 PRO A C 1
ATOM 2050 O O . PRO A 1 257 ? -5.074 -8.613 15.147 1.00 88.94 257 PRO A O 1
ATOM 2053 N N . VAL A 1 258 ? -5.780 -6.536 14.661 1.00 91.25 258 VAL A N 1
ATOM 2054 C CA . VAL A 1 258 ? -6.266 -6.868 13.324 1.00 91.25 258 VAL A CA 1
ATOM 2055 C C . VAL A 1 258 ? -5.354 -6.233 12.292 1.00 91.25 258 VAL A C 1
ATOM 2057 O O . VAL A 1 258 ? -5.162 -5.023 12.286 1.00 91.25 258 VAL A O 1
ATOM 2060 N N . GLY A 1 259 ? -4.808 -7.062 11.410 1.00 88.69 259 GLY A N 1
ATOM 2061 C CA . GLY A 1 259 ? -3.888 -6.639 10.366 1.00 88.69 259 GLY A CA 1
ATOM 2062 C C . GLY A 1 259 ? -4.166 -7.338 9.044 1.00 88.69 259 GLY A C 1
ATOM 2063 O O . GLY A 1 259 ? -5.002 -8.239 8.950 1.00 88.69 259 GLY A O 1
ATOM 2064 N N . LEU A 1 260 ? -3.443 -6.900 8.019 1.00 91.31 260 LEU A N 1
ATOM 2065 C CA . LEU A 1 260 ? -3.461 -7.515 6.698 1.00 91.31 260 LEU A CA 1
ATOM 2066 C C . LEU A 1 260 ? -2.326 -8.530 6.573 1.00 91.31 260 LEU A C 1
ATOM 2068 O O . LEU A 1 260 ? -1.255 -8.363 7.161 1.00 91.31 260 LEU A O 1
ATOM 2072 N N . THR A 1 261 ? -2.553 -9.577 5.790 1.00 89.50 261 THR A N 1
ATOM 2073 C CA . THR A 1 261 ? -1.589 -10.648 5.539 1.00 89.50 261 THR A CA 1
ATOM 2074 C C . THR A 1 261 ? -1.311 -10.760 4.046 1.00 89.50 261 THR A C 1
ATOM 2076 O O . THR A 1 261 ? -2.221 -10.699 3.220 1.00 89.50 261 THR A O 1
ATOM 2079 N N . ALA A 1 262 ? -0.046 -10.957 3.684 1.00 83.25 262 ALA A N 1
ATOM 2080 C CA . ALA A 1 262 ? 0.339 -11.304 2.324 1.00 83.25 262 ALA A CA 1
ATOM 2081 C C . ALA A 1 262 ? 0.216 -12.827 2.166 1.00 83.25 262 ALA A C 1
ATOM 2083 O O . ALA A 1 262 ? 1.057 -13.603 2.633 1.00 83.25 262 ALA A O 1
ATOM 2084 N N . GLY A 1 263 ? -0.884 -13.268 1.553 1.00 80.38 263 GLY A N 1
ATOM 2085 C CA . GLY A 1 263 ? -1.242 -14.683 1.466 1.00 80.38 263 GLY A CA 1
ATOM 2086 C C . GLY A 1 263 ? -1.328 -15.357 2.849 1.00 80.38 263 GLY A C 1
ATOM 2087 O O . GLY A 1 263 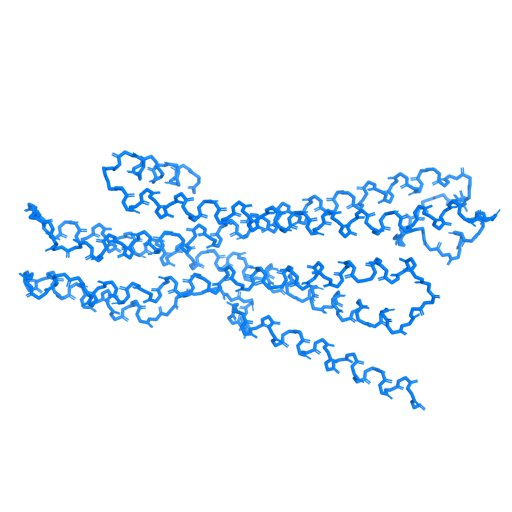? -1.674 -14.696 3.832 1.00 80.38 263 GLY A O 1
ATOM 2088 N N . PRO A 1 264 ? -1.037 -16.670 2.939 1.00 75.31 264 PRO A N 1
ATOM 2089 C CA . PRO A 1 264 ? -0.933 -17.395 4.209 1.00 75.31 264 PRO A CA 1
ATOM 2090 C C . PRO A 1 264 ? 0.435 -17.240 4.903 1.00 75.31 264 PRO A C 1
ATOM 2092 O O . PRO A 1 264 ? 0.681 -17.920 5.894 1.00 75.31 264 PRO A O 1
ATOM 2095 N N . PHE A 1 265 ? 1.345 -16.412 4.375 1.00 75.69 265 PHE A N 1
ATOM 2096 C CA . PHE A 1 265 ? 2.766 -16.481 4.727 1.00 75.69 265 PHE A CA 1
ATOM 2097 C C . PHE A 1 265 ? 3.183 -15.508 5.832 1.00 75.69 265 PHE A C 1
ATOM 2099 O O . PHE A 1 265 ? 3.831 -15.923 6.789 1.00 75.69 265 PHE A O 1
ATOM 2106 N N . PHE A 1 266 ? 2.857 -14.216 5.708 1.00 79.88 266 PHE A N 1
ATOM 2107 C CA . PHE A 1 266 ? 3.322 -13.206 6.665 1.00 79.88 266 PHE A CA 1
ATOM 2108 C C . PHE A 1 266 ? 2.364 -12.020 6.826 1.00 79.88 266 PHE A C 1
ATOM 2110 O O . PHE A 1 266 ? 1.661 -11.624 5.894 1.00 79.88 266 PHE A O 1
ATOM 2117 N N . ASN A 1 267 ? 2.371 -11.428 8.024 1.00 87.12 267 ASN A N 1
ATOM 2118 C CA . ASN A 1 267 ? 1.629 -10.206 8.335 1.00 87.12 267 ASN A CA 1
ATOM 2119 C C . ASN A 1 267 ? 2.321 -8.990 7.717 1.00 87.12 267 ASN A C 1
ATOM 2121 O O . ASN A 1 267 ? 3.510 -8.762 7.945 1.00 87.12 267 ASN A O 1
ATOM 2125 N N . MET A 1 268 ? 1.564 -8.178 6.987 1.00 89.38 268 MET A N 1
ATOM 2126 C CA . MET A 1 268 ? 2.064 -6.958 6.366 1.00 89.38 268 MET A CA 1
ATOM 2127 C C . MET A 1 268 ? 2.374 -5.914 7.438 1.00 89.38 268 MET A C 1
ATOM 2129 O O . MET A 1 268 ? 1.486 -5.376 8.096 1.00 89.38 268 MET A O 1
ATOM 2133 N N . SER A 1 269 ? 3.662 -5.638 7.606 1.00 91.44 269 SER A N 1
ATOM 2134 C CA . SER A 1 269 ? 4.189 -4.664 8.561 1.00 91.44 269 SER A CA 1
ATOM 2135 C C . SER A 1 269 ? 5.444 -3.987 8.019 1.00 91.44 269 SER A C 1
ATOM 2137 O O . SER A 1 269 ? 6.114 -4.491 7.112 1.00 91.44 269 SER A O 1
ATOM 2139 N N . THR A 1 270 ? 5.837 -2.870 8.617 1.00 89.19 270 THR A N 1
ATOM 2140 C CA . THR A 1 270 ? 7.109 -2.198 8.300 1.00 89.19 270 THR A CA 1
ATOM 2141 C C . THR A 1 270 ? 8.319 -3.121 8.477 1.00 89.19 270 THR A C 1
ATOM 2143 O O . THR A 1 270 ? 9.271 -3.042 7.704 1.00 89.19 270 THR A O 1
ATOM 2146 N N . VAL A 1 271 ? 8.256 -4.070 9.416 1.00 90.56 271 VAL A N 1
ATOM 2147 C CA . VAL A 1 271 ? 9.287 -5.105 9.599 1.00 90.56 271 VAL A CA 1
ATOM 2148 C C . VAL A 1 271 ? 9.398 -6.001 8.363 1.00 90.56 271 VAL A C 1
ATOM 2150 O O . VAL A 1 271 ? 10.504 -6.286 7.907 1.00 90.56 271 VAL A O 1
ATOM 2153 N N . THR A 1 272 ? 8.272 -6.401 7.762 1.00 86.44 272 THR A N 1
ATOM 2154 C CA . THR A 1 272 ? 8.297 -7.206 6.527 1.00 86.44 272 THR A CA 1
ATOM 2155 C C . THR A 1 272 ? 8.863 -6.451 5.327 1.00 86.44 272 THR A C 1
ATOM 2157 O O . THR A 1 272 ? 9.586 -7.051 4.532 1.00 86.44 272 THR A O 1
ATOM 2160 N N . ALA A 1 273 ? 8.648 -5.134 5.232 1.00 87.62 273 ALA A N 1
ATOM 2161 C CA . ALA A 1 273 ? 9.297 -4.305 4.212 1.00 87.62 273 ALA A CA 1
ATOM 2162 C C . ALA A 1 273 ? 10.826 -4.303 4.369 1.00 87.62 273 ALA A C 1
ATOM 2164 O O . ALA A 1 273 ? 11.554 -4.556 3.409 1.00 87.62 273 ALA A O 1
ATOM 2165 N N . VAL A 1 274 ? 11.323 -4.106 5.594 1.00 90.81 274 VAL A N 1
ATOM 2166 C CA . VAL A 1 274 ? 12.765 -4.151 5.890 1.00 90.81 274 VAL A CA 1
ATOM 2167 C C . VAL A 1 274 ? 13.352 -5.534 5.599 1.00 90.81 274 VAL A C 1
ATOM 2169 O O . VAL A 1 274 ? 14.438 -5.634 5.030 1.00 90.81 274 VAL A O 1
ATOM 2172 N N . ASN A 1 275 ? 12.642 -6.608 5.946 1.00 88.19 275 ASN A N 1
ATOM 2173 C CA . ASN A 1 275 ? 13.088 -7.971 5.653 1.00 88.19 275 ASN A CA 1
ATOM 2174 C C . ASN A 1 275 ? 13.145 -8.248 4.146 1.00 88.19 275 ASN A C 1
ATOM 2176 O O . ASN A 1 275 ? 14.089 -8.887 3.687 1.00 88.19 275 ASN A O 1
ATOM 2180 N N . THR A 1 276 ? 12.195 -7.717 3.375 1.00 86.38 276 THR A N 1
ATOM 2181 C CA . THR A 1 276 ? 12.199 -7.813 1.906 1.00 86.38 276 THR A CA 1
ATOM 2182 C C . THR A 1 276 ? 13.428 -7.118 1.316 1.00 86.38 276 THR A C 1
ATOM 2184 O O . THR A 1 276 ? 14.121 -7.690 0.478 1.00 86.38 276 THR A O 1
ATOM 2187 N N . LEU A 1 277 ? 13.766 -5.923 1.813 1.00 88.19 277 LEU A N 1
ATOM 2188 C CA . LEU A 1 277 ? 14.971 -5.201 1.397 1.00 88.19 277 LEU A CA 1
ATOM 2189 C C . LEU A 1 277 ? 16.256 -5.971 1.736 1.00 88.19 277 LEU A C 1
ATOM 2191 O O . LEU A 1 277 ? 17.152 -6.080 0.900 1.00 88.19 277 LEU A O 1
ATOM 2195 N N . LYS A 1 278 ? 16.340 -6.538 2.946 1.00 88.06 278 LYS A N 1
ATOM 2196 C CA . LYS A 1 278 ? 17.474 -7.381 3.358 1.00 88.06 278 LYS A CA 1
ATOM 2197 C C . LYS A 1 278 ? 17.620 -8.597 2.447 1.00 88.06 278 LYS A C 1
ATOM 2199 O O . LYS A 1 278 ? 18.727 -8.878 2.004 1.00 88.06 278 LYS A O 1
ATOM 2204 N N . ALA A 1 279 ? 16.517 -9.275 2.131 1.00 86.81 279 ALA A N 1
ATOM 2205 C CA . ALA A 1 279 ? 16.522 -10.428 1.237 1.00 86.81 279 ALA A CA 1
ATOM 2206 C C . ALA A 1 279 ? 17.016 -10.058 -0.172 1.00 86.81 279 ALA A C 1
ATOM 2208 O O . ALA A 1 279 ? 17.875 -10.754 -0.715 1.00 86.81 279 ALA A O 1
ATOM 2209 N N . ALA A 1 280 ? 16.550 -8.935 -0.731 1.00 86.94 280 ALA A N 1
ATOM 2210 C CA . ALA A 1 280 ? 17.023 -8.434 -2.023 1.00 86.94 280 ALA A CA 1
ATOM 2211 C C . ALA A 1 280 ? 18.532 -8.131 -2.002 1.00 86.94 280 ALA A C 1
ATOM 2213 O O . ALA A 1 280 ? 19.258 -8.539 -2.907 1.00 86.94 280 ALA A O 1
ATOM 2214 N N . TYR A 1 281 ? 19.028 -7.482 -0.944 1.00 87.25 281 TYR A N 1
ATOM 2215 C CA . TYR A 1 281 ? 20.457 -7.211 -0.777 1.00 87.25 281 TYR A CA 1
ATOM 2216 C C . TYR A 1 281 ? 21.293 -8.495 -0.673 1.00 87.25 281 TYR A C 1
ATOM 2218 O O . TYR A 1 281 ? 22.308 -8.628 -1.358 1.00 87.25 281 TYR A O 1
ATOM 2226 N N . THR A 1 282 ? 20.864 -9.463 0.142 1.00 88.50 282 THR A N 1
ATOM 2227 C CA . THR A 1 282 ? 21.545 -10.759 0.282 1.00 88.50 282 THR A CA 1
ATOM 2228 C C . THR A 1 282 ? 21.599 -11.507 -1.047 1.00 88.50 282 THR A C 1
ATOM 2230 O O . THR A 1 282 ? 22.649 -12.041 -1.400 1.00 88.50 282 THR A O 1
ATOM 2233 N N . TYR A 1 283 ? 20.504 -11.504 -1.812 1.00 87.19 283 TYR A N 1
ATOM 2234 C CA . TYR A 1 283 ? 20.459 -12.117 -3.139 1.00 87.19 283 TYR A CA 1
ATOM 2235 C C . TYR A 1 283 ? 21.470 -11.480 -4.102 1.00 87.19 283 TYR A C 1
ATOM 2237 O O . TYR A 1 283 ? 22.246 -12.183 -4.748 1.00 87.19 283 TYR A O 1
ATOM 2245 N N . VAL A 1 284 ? 21.517 -10.147 -4.152 1.00 86.12 284 VAL A N 1
ATOM 2246 C CA . VAL A 1 284 ? 22.456 -9.405 -5.008 1.00 86.12 284 VAL A CA 1
ATOM 2247 C C . VAL A 1 284 ? 23.902 -9.659 -4.583 1.00 86.12 284 VAL A C 1
ATOM 2249 O O . VAL A 1 284 ? 24.750 -9.922 -5.431 1.00 86.12 284 VAL A O 1
ATOM 2252 N N . SER A 1 285 ? 24.190 -9.648 -3.280 1.00 87.38 285 SER A N 1
ATOM 2253 C CA . SER A 1 285 ? 25.511 -9.984 -2.734 1.00 87.38 285 SER A CA 1
ATOM 2254 C C . SER A 1 285 ? 25.962 -11.388 -3.145 1.00 87.38 285 SER A C 1
ATOM 2256 O O . SER A 1 285 ? 27.101 -11.564 -3.583 1.00 87.38 285 SER A O 1
ATOM 2258 N N . PHE A 1 286 ? 25.070 -12.376 -3.052 1.00 88.62 286 PHE A N 1
ATOM 2259 C CA . PHE A 1 286 ? 25.348 -13.746 -3.473 1.00 88.62 286 PHE A CA 1
ATOM 2260 C C . PHE A 1 286 ? 25.632 -13.835 -4.977 1.00 88.62 286 PHE A C 1
ATOM 2262 O O . PHE A 1 286 ? 26.626 -14.439 -5.380 1.00 88.62 286 PHE A O 1
ATOM 2269 N N . MET A 1 287 ? 24.809 -13.188 -5.808 1.00 86.44 287 MET A N 1
ATOM 2270 C CA . MET A 1 287 ? 25.029 -13.141 -7.256 1.00 86.44 287 MET A CA 1
ATOM 2271 C C . MET A 1 287 ? 26.354 -12.470 -7.622 1.00 86.44 287 MET A C 1
ATOM 2273 O O . MET A 1 287 ? 27.098 -13.013 -8.433 1.00 86.44 287 MET A O 1
ATOM 2277 N N . MET A 1 288 ? 26.685 -11.334 -7.001 1.00 83.19 288 MET A N 1
ATOM 2278 C CA . MET A 1 288 ? 27.958 -10.647 -7.242 1.00 83.19 288 MET A CA 1
ATOM 2279 C C . MET A 1 288 ? 29.156 -11.529 -6.897 1.00 83.19 288 MET A C 1
ATOM 2281 O O . MET A 1 288 ? 30.120 -11.565 -7.654 1.00 83.19 288 MET A O 1
ATOM 2285 N N . ARG A 1 289 ? 29.086 -12.276 -5.791 1.00 84.75 289 ARG A N 1
ATOM 2286 C CA . ARG A 1 289 ? 30.163 -13.188 -5.389 1.00 84.75 289 ARG A CA 1
ATOM 2287 C C . ARG A 1 289 ? 30.364 -14.328 -6.389 1.00 84.75 289 ARG A C 1
ATOM 2289 O O . ARG A 1 289 ? 31.501 -14.699 -6.645 1.00 84.75 289 ARG A O 1
ATOM 2296 N N . ASN A 1 290 ? 29.288 -14.861 -6.966 1.00 83.50 290 ASN A N 1
ATOM 2297 C CA . ASN A 1 290 ? 29.385 -15.910 -7.986 1.00 83.50 290 ASN A CA 1
ATOM 2298 C C . ASN A 1 290 ? 29.853 -15.388 -9.349 1.00 83.50 290 ASN A C 1
ATOM 2300 O O . ASN A 1 290 ? 30.432 -16.153 -10.100 1.00 83.50 290 ASN A O 1
ATOM 2304 N N . LEU A 1 291 ? 29.620 -14.113 -9.673 1.00 73.38 291 LEU A N 1
ATOM 2305 C CA . LEU A 1 291 ? 30.121 -13.494 -10.909 1.00 73.38 291 LEU A CA 1
ATOM 2306 C C . LEU A 1 291 ? 31.628 -13.178 -10.864 1.00 73.38 291 LEU A C 1
ATOM 2308 O O . LEU A 1 291 ? 32.210 -12.880 -11.903 1.00 73.38 291 LEU A O 1
ATOM 2312 N N . GLN A 1 292 ? 32.243 -13.190 -9.677 1.00 63.19 292 GLN A N 1
ATOM 2313 C CA . GLN A 1 292 ? 33.676 -12.940 -9.473 1.00 63.19 292 GLN A CA 1
ATOM 2314 C C . GLN A 1 292 ? 34.533 -14.220 -9.443 1.00 63.19 292 GLN A C 1
ATOM 2316 O O . GLN A 1 292 ? 35.758 -14.104 -9.463 1.00 63.19 292 GLN A O 1
ATOM 2321 N N . ASN A 1 293 ? 33.907 -15.401 -9.386 1.00 49.25 293 ASN A N 1
ATOM 2322 C CA . ASN A 1 293 ? 34.558 -16.716 -9.432 1.00 49.25 293 ASN A CA 1
ATOM 2323 C C . ASN A 1 293 ? 34.434 -17.330 -10.828 1.00 49.25 293 ASN A C 1
ATOM 2325 O O . ASN A 1 293 ? 35.381 -18.040 -11.226 1.00 49.25 293 ASN A O 1
#